Protein 1TEF (pdb70)

Nearest PDB structures (foldseek):
  1tef-assembly2_B  TM=1.003E+00  e=2.542E-20  Spinacia oleracea
  1teg-assembly2_B  TM=1.002E+00  e=1.050E-19  Spinacia oleracea
  4dp9-assembly1_X  TM=9.882E-01  e=1.593E-18  Populus nigra
  1byp-assembly1_A  TM=1.002E+00  e=6.580E-18  Silene latifolia subsp. alba
  1byo-assembly2_B  TM=9.998E-01  e=8.335E-18  Silene latifolia subsp. alba

Secondary structure (DSSP, 8-state):
-EEEES-TTS---EESSEEEE-TT-EEEEEE-SS--B--EE-TTSS-TT--HHHHSPPTT--B-STT-EEEEE--S-EEEEEE-TTTGGGT-EEEEEE-/-EEEES-TT----EESSEEEE-TT-EEEEEE-SS--B--EE-TTSS-TT--HHHHSPPTT--B-STT-EEEEE--S-EEEEEE-GGGGGGT-EEEEEE-

Foldseek 3Di:
DEWEQADPVGQRETVVFEEEDAAFDKYKYAYDDDDFWFKFWDPVFDDPPDDRVVFGDDLPDTPHDRGDIDMGGHHDFAKIKIATNVCVVVPHIGMYGHD/DEWEQADPVRDREIVVQEEEEEQFDKYKYWYDDPDFWFKFWDPVADDPPDDRVVFGDDLVDTPHDHGDIDMGGHHDFAKIKIATNVCVVVPHIHMYGYD

B-factor: mean 16.7, std 6.63, range [6.66, 47.67]

CATH classification: 2.60.40.420

Structure (mmCIF, N/CA/C/O backbone):
data_1TEF
#
_entry.id   1TEF
#
_cell.length_a   52.320
_cell.length_b   52.320
_cell.length_c   127.360
_cell.angle_alpha   90.00
_cell.angle_beta   90.00
_cell.angle_gamma   120.00
#
_symmetry.space_group_name_H-M   'P 32 2 1'
#
loop_
_entity.id
_entity.type
_entity.pdbx_description
1 polymer 'Plastocyanin, chloroplast'
2 non-polymer 'COPPER (II) ION'
3 non-polymer 'CHLORIDE ION'
4 water water
#
loop_
_atom_site.group_PDB
_atom_site.id
_atom_site.type_symbol
_atom_site.label_atom_id
_atom_site.label_alt_id
_atom_site.label_comp_id
_atom_site.label_asym_id
_atom_site.label_entity_id
_atom_site.label_seq_id
_atom_site.pdbx_PDB_ins_code
_atom_site.Cartn_x
_atom_site.Cartn_y
_atom_site.Cartn_z
_atom_site.occupancy
_atom_site.B_iso_or_equiv
_atom_site.auth_seq_id
_atom_site.auth_comp_id
_atom_site.auth_asym_id
_atom_site.auth_atom_id
_atom_site.pdbx_PDB_model_num
ATOM 1 N N . VAL A 1 1 ? 0.531 4.600 17.929 1.00 14.93 1 VAL A N 1
ATOM 2 C CA . VAL A 1 1 ? 1.928 4.559 17.397 1.00 16.58 1 VAL A CA 1
ATOM 3 C C . VAL A 1 1 ? 2.520 5.940 17.504 1.00 15.24 1 VAL A C 1
ATOM 4 O O . VAL A 1 1 ? 1.798 6.936 17.453 1.00 15.76 1 VAL A O 1
ATOM 8 N N . GLU A 1 2 ? 3.824 6.007 17.668 1.00 14.08 2 GLU A N 1
ATOM 9 C CA . GLU A 1 2 ? 4.526 7.280 17.744 1.00 13.79 2 GLU A CA 1
ATOM 10 C C . GLU A 1 2 ? 5.403 7.520 16.512 1.00 13.35 2 GLU A C 1
ATOM 11 O O . GLU A 1 2 ? 6.091 6.628 16.006 1.00 13.78 2 GLU A O 1
ATOM 17 N N . VAL A 1 3 ? 5.363 8.765 16.073 1.00 12.67 3 VAL A N 1
ATOM 18 C CA . VAL A 1 3 ? 6.062 9.273 14.906 1.00 11.89 3 VAL A CA 1
ATOM 19 C C . VAL A 1 3 ? 6.920 10.439 15.417 1.00 11.07 3 VAL A C 1
ATOM 20 O O . VAL A 1 3 ? 6.419 11.299 16.110 1.00 12.04 3 VAL A O 1
ATOM 24 N N . LEU A 1 4 ? 8.203 10.441 15.103 1.00 11.26 4 LEU A N 1
ATOM 25 C CA . LEU A 1 4 ? 9.086 11.533 15.532 1.00 11.88 4 LEU A CA 1
ATOM 26 C C . LEU A 1 4 ? 9.116 12.620 14.451 1.00 11.51 4 LEU A C 1
ATOM 27 O O . LEU A 1 4 ? 9.053 12.341 13.243 1.00 11.27 4 LEU A O 1
ATOM 32 N N . LEU A 1 5 ? 9.183 13.868 14.918 1.00 11.77 5 LEU A N 1
ATOM 33 C CA . LEU A 1 5 ? 9.222 15.018 14.038 1.00 10.93 5 LEU A CA 1
ATOM 34 C C . LEU A 1 5 ? 10.673 15.551 14.021 1.00 11.11 5 LEU A C 1
ATOM 35 O O . LEU A 1 5 ? 11.192 16.084 15.014 1.00 9.38 5 LEU A O 1
ATOM 40 N N . GLY A 1 6 ? 11.325 15.368 12.874 1.00 11.62 6 GLY A N 1
ATOM 41 C CA . GLY A 1 6 ? 12.678 15.852 12.638 1.00 12.08 6 GLY A CA 1
ATOM 42 C C . GLY A 1 6 ? 13.731 14.862 13.084 1.00 13.19 6 GLY A C 1
ATOM 43 O O . GLY A 1 6 ? 13.631 14.283 14.161 1.00 14.57 6 GLY A O 1
ATOM 44 N N . GLY A 1 7 ? 14.733 14.642 12.242 1.00 12.71 7 GLY A N 1
ATOM 45 C CA . GLY A 1 7 ? 15.807 13.728 12.562 1.00 12.96 7 GLY A CA 1
ATOM 46 C C . GLY A 1 7 ? 16.949 14.419 13.252 1.00 13.53 7 GLY A C 1
ATOM 47 O O . GLY A 1 7 ? 17.195 15.622 13.046 1.00 11.99 7 GLY A O 1
ATOM 48 N N . ASP A 1 8 ? 17.679 13.642 14.070 1.00 14.03 8 ASP A N 1
ATOM 49 C CA . ASP A 1 8 ? 18.890 14.143 14.724 1.00 15.80 8 ASP A CA 1
ATOM 50 C C . ASP A 1 8 ? 19.967 14.553 13.751 1.00 14.71 8 ASP A C 1
ATOM 5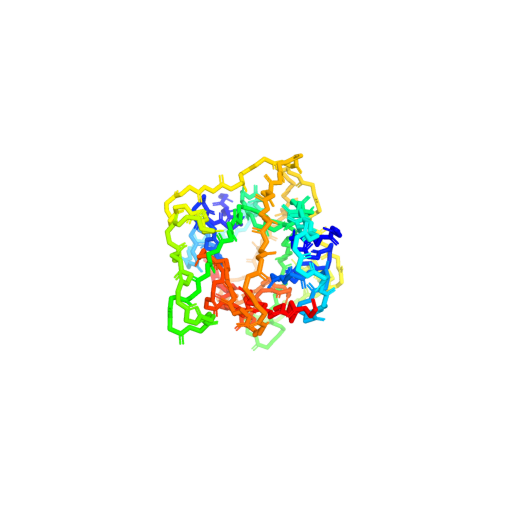1 O O . ASP A 1 8 ? 20.871 15.295 14.098 1.00 14.86 8 ASP A O 1
ATOM 56 N N . ASP A 1 9 ? 19.874 14.048 12.534 1.00 14.42 9 ASP A N 1
ATOM 57 C CA . ASP A 1 9 ? 20.797 14.426 11.469 1.00 15.31 9 ASP A CA 1
ATOM 58 C C . ASP A 1 9 ? 20.403 15.728 10.746 1.00 14.60 9 ASP A C 1
ATOM 59 O O . ASP A 1 9 ? 21.068 16.154 9.778 1.00 15.01 9 ASP A O 1
ATOM 64 N N . GLY A 1 10 ? 19.323 16.360 11.191 1.00 13.67 10 GLY A N 1
ATOM 65 C CA . GLY A 1 10 ? 18.788 17.556 10.563 1.00 13.20 10 GLY A CA 1
ATOM 66 C C . GLY A 1 10 ? 17.734 17.388 9.497 1.00 12.60 10 GLY A C 1
ATOM 67 O O . GLY A 1 10 ? 17.297 18.368 8.907 1.00 12.23 10 GLY A O 1
ATOM 68 N N . SER A 1 11 ? 17.304 16.154 9.217 1.00 12.72 11 SER A N 1
ATOM 69 C CA . SER A 1 11 ? 16.253 15.969 8.222 1.00 12.86 11 SER A CA 1
ATOM 70 C C . SER A 1 11 ? 14.940 16.573 8.714 1.00 12.66 11 SER A C 1
ATOM 71 O O . SER A 1 11 ? 14.570 16.451 9.892 1.00 13.22 11 SER A O 1
ATOM 74 N N . LEU A 1 12 ? 14.234 17.243 7.822 1.00 12.14 12 LEU A N 1
ATOM 75 C CA . LEU A 1 12 ? 12.915 17.744 8.119 1.00 12.83 12 LEU A CA 1
ATOM 76 C C . LEU A 1 12 ? 11.957 16.661 7.686 1.00 12.54 12 LEU A C 1
ATOM 77 O O . LEU A 1 12 ? 11.390 16.671 6.586 1.00 11.32 12 LEU A O 1
ATOM 82 N N . ALA A 1 13 ? 11.788 15.679 8.560 1.00 11.12 13 ALA A N 1
ATOM 83 C CA . ALA A 1 13 ? 11.101 14.468 8.155 1.00 12.26 13 ALA A CA 1
ATOM 84 C C . ALA A 1 13 ? 10.229 13.936 9.260 1.00 12.03 13 ALA A C 1
ATOM 85 O O . ALA A 1 13 ? 10.554 14.087 10.438 1.00 12.07 13 ALA A O 1
ATOM 87 N N . PHE A 1 14 ? 9.139 13.305 8.870 1.00 12.15 14 PHE A N 1
ATOM 88 C CA . PHE A 1 14 ? 8.377 12.467 9.784 1.00 12.11 14 PHE A CA 1
ATOM 89 C C . PHE A 1 14 ? 9.013 11.068 9.810 1.00 12.80 14 PHE A C 1
ATOM 90 O O . PHE A 1 14 ? 9.275 10.474 8.757 1.00 13.14 14 PHE A O 1
ATOM 98 N N . LEU A 1 15 ? 9.228 10.527 10.995 1.00 12.63 15 LEU A N 1
ATOM 99 C CA . LEU A 1 15 ? 9.964 9.274 11.169 1.00 13.43 15 LEU A CA 1
ATOM 100 C C . LEU A 1 15 ? 9.133 8.322 12.018 1.00 13.58 15 LEU A C 1
ATOM 101 O O . LEU A 1 15 ? 9.065 8.494 13.237 1.00 13.34 15 LEU A O 1
ATOM 106 N N . PRO A 1 16 ? 8.453 7.339 11.402 1.00 14.54 16 PRO A N 1
ATOM 107 C CA . PRO A 1 16 ? 8.441 7.073 9.960 1.00 14.38 16 PRO A CA 1
ATOM 108 C C . PRO A 1 16 ? 7.535 8.008 9.144 1.00 14.77 16 PRO A C 1
ATOM 109 O O . PRO A 1 16 ? 6.646 8.647 9.707 1.00 12.68 16 PRO A O 1
ATOM 113 N N . GLY A 1 17 ? 7.778 8.077 7.824 1.00 15.00 17 GLY A N 1
ATOM 114 C CA . GLY A 1 17 ? 7.056 8.963 6.915 1.00 15.15 17 GLY A CA 1
ATOM 115 C C . GLY A 1 17 ? 5.895 8.282 6.184 1.00 15.66 17 GLY A C 1
ATOM 116 O O . GLY A 1 17 ? 4.968 8.929 5.718 1.00 15.16 17 GLY A O 1
ATOM 117 N N . ASP A 1 18 ? 5.955 6.958 6.083 1.00 16.38 18 ASP A N 1
ATOM 118 C CA . ASP A 1 18 ? 4.905 6.178 5.421 1.00 17.42 18 ASP A CA 1
ATOM 119 C C . ASP A 1 18 ? 4.688 4.961 6.319 1.00 17.25 18 ASP A C 1
ATOM 120 O O . ASP A 1 18 ? 5.596 4.148 6.507 1.00 16.85 18 ASP A O 1
ATOM 125 N N . PHE A 1 19 ? 3.510 4.849 6.885 1.00 15.83 19 PHE A N 1
ATOM 126 C CA . PHE A 1 19 ? 3.232 3.785 7.856 1.00 15.40 19 PHE A CA 1
ATOM 127 C C . PHE A 1 19 ? 1.739 3.502 7.869 1.00 15.31 19 PHE A C 1
ATOM 128 O O . PHE A 1 19 ? 0.957 4.197 7.201 1.00 14.08 19 PHE A O 1
ATOM 136 N N . SER A 1 20 ? 1.353 2.502 8.667 1.00 15.53 20 SER A N 1
ATOM 137 C CA . SER A 1 20 ? -0.009 2.040 8.800 1.00 15.47 20 SER A CA 1
ATOM 138 C C . SER A 1 20 ? -0.460 1.956 10.253 1.00 15.91 20 SER A C 1
ATOM 139 O O . SER A 1 20 ? 0.326 1.665 11.139 1.00 16.31 20 SER A O 1
ATOM 142 N N . VAL A 1 21 ? -1.737 2.225 10.477 1.00 16.56 21 VAL A N 1
ATOM 143 C CA . VAL A 1 21 ? -2.394 2.018 11.760 1.00 16.84 21 VAL A CA 1
ATOM 144 C C . VAL A 1 21 ? -3.770 1.433 11.522 1.00 17.16 21 VAL A C 1
ATOM 145 O O . VAL A 1 21 ? -4.333 1.539 10.421 1.00 16.67 21 VAL A O 1
ATOM 149 N N . ALA A 1 22 ? -4.331 0.812 12.547 1.00 16.74 22 ALA A N 1
ATOM 150 C CA . ALA A 1 22 ? -5.709 0.347 12.438 1.00 17.39 22 ALA A CA 1
ATOM 151 C C . ALA A 1 22 ? -6.654 1.501 12.703 1.00 17.21 22 ALA A C 1
ATOM 152 O O . ALA A 1 22 ? -6.351 2.390 13.490 1.00 17.65 22 ALA A O 1
ATOM 154 N N . SER A 1 23 ? -7.814 1.486 12.053 1.00 17.15 23 SER A N 1
ATOM 155 C CA . SER A 1 23 ? -8.921 2.369 12.384 1.00 16.70 23 SER A CA 1
ATOM 156 C C . SER A 1 23 ? -9.062 2.440 13.914 1.00 17.50 23 SER A C 1
ATOM 157 O O . SER A 1 23 ? -9.155 1.391 14.588 1.00 15.91 23 SER A O 1
ATOM 160 N N . GLY A 1 24 ? -9.079 3.669 14.448 1.00 16.83 24 GLY A N 1
ATOM 161 C CA . GLY A 1 24 ? -9.183 3.919 15.872 1.00 17.29 24 GLY A CA 1
ATOM 162 C C . GLY A 1 24 ? -7.869 3.879 16.652 1.00 17.40 24 GLY A C 1
ATOM 163 O O . GLY A 1 24 ? -7.867 4.129 17.838 1.00 18.16 24 GLY A O 1
ATOM 164 N N . GLU A 1 25 ? -6.757 3.566 16.018 1.00 17.25 25 GLU A N 1
ATOM 165 C CA . GLU A 1 25 ? -5.478 3.479 16.715 1.00 18.30 25 GLU A CA 1
ATOM 166 C C . GLU A 1 25 ? -4.860 4.890 16.637 1.00 17.72 25 GLU A C 1
ATOM 167 O O . GLU A 1 25 ? -4.764 5.479 15.546 1.00 17.30 25 GLU A O 1
ATOM 173 N N . GLU A 1 26 ? -4.469 5.437 17.779 1.00 16.30 26 GLU A N 1
ATOM 174 C CA . GLU A 1 26 ? -3.893 6.791 17.820 1.00 15.19 26 GLU A CA 1
ATOM 175 C C . GLU A 1 26 ? -2.572 6.899 17.071 1.00 14.18 26 GLU A C 1
ATOM 176 O O . GLU A 1 26 ? -1.818 5.941 16.958 1.00 13.60 26 GLU A O 1
ATOM 182 N N . ILE A 1 27 ? -2.281 8.113 16.599 1.00 12.90 27 ILE A N 1
ATOM 183 C CA . ILE A 1 27 ? -0.945 8.469 16.136 1.00 12.26 27 ILE A CA 1
ATOM 184 C C . ILE A 1 27 ? -0.516 9.633 16.992 1.00 11.55 27 ILE A C 1
ATOM 185 O O . ILE A 1 27 ? -1.256 10.585 17.121 1.00 11.79 27 ILE A O 1
ATOM 190 N N . VAL A 1 28 ? 0.671 9.553 17.560 1.00 11.37 28 VAL A N 1
ATOM 191 C CA . VAL A 1 28 ? 1.217 10.638 18.384 1.00 11.68 28 VAL A CA 1
ATOM 192 C C . VAL A 1 28 ? 2.502 11.128 17.750 1.00 10.42 28 VAL A C 1
ATOM 193 O O . VAL A 1 28 ? 3.471 10.385 17.695 1.00 11.43 28 VAL A O 1
ATOM 197 N N . PHE A 1 29 ? 2.478 12.374 17.238 1.00 9.71 29 PHE A N 1
ATOM 198 C CA . PHE A 1 29 ? 3.586 12.996 16.531 1.00 8.99 29 PHE A CA 1
ATOM 199 C C . PHE A 1 29 ? 4.354 13.842 17.511 1.00 7.94 29 PHE A C 1
ATOM 200 O O . PHE A 1 29 ? 3.845 14.861 17.969 1.00 8.65 29 PHE A O 1
ATOM 208 N N . CYS A 1 30 ? 5.546 13.411 17.893 1.00 8.83 30 CYS A N 1
ATOM 209 C CA . CYS A 1 30 ? 6.328 14.104 18.925 1.00 8.51 30 CYS A CA 1
ATOM 210 C C . CYS A 1 30 ? 7.581 14.789 18.382 1.00 8.92 30 CYS A C 1
ATOM 211 O O . CYS A 1 30 ? 8.347 14.200 17.621 1.00 9.27 30 CYS A O 1
ATOM 214 N N . ASN A 1 31 ? 7.809 16.021 18.826 1.00 9.87 31 ASN A N 1
ATOM 215 C CA . ASN A 1 31 ? 9.013 16.764 18.481 1.00 9.96 31 ASN A CA 1
ATOM 216 C C . ASN A 1 31 ? 10.275 16.001 18.855 1.00 10.95 31 ASN A C 1
ATOM 217 O O . ASN A 1 31 ? 10.379 15.458 19.986 1.00 10.20 31 ASN A O 1
ATOM 222 N N . ASN A 1 32 ? 11.218 15.919 17.902 1.00 11.31 32 ASN A N 1
ATOM 223 C CA . ASN A 1 32 ? 12.514 15.318 18.166 1.00 12.63 32 ASN A CA 1
ATOM 224 C C . ASN A 1 32 ? 13.607 16.332 17.857 1.00 12.58 32 ASN A C 1
ATOM 225 O O . ASN A 1 32 ? 14.485 16.580 18.681 1.00 13.17 32 ASN A O 1
ATOM 230 N N . ALA A 1 33 ? 13.548 16.949 16.683 1.00 11.99 33 ALA A N 1
ATOM 231 C CA . ALA A 1 33 ? 14.543 17.941 16.278 1.00 11.73 33 ALA A CA 1
ATOM 232 C C . ALA A 1 33 ? 13.951 18.808 15.178 1.00 12.07 33 ALA A C 1
ATOM 233 O O . ALA A 1 33 ? 12.952 18.447 14.571 1.00 11.10 33 ALA A O 1
ATOM 235 N N . GLY A 1 34 ? 14.561 19.961 14.916 1.00 11.68 34 GLY A N 1
ATOM 236 C CA . GLY A 1 34 ? 14.160 20.776 13.779 1.00 12.12 34 GLY A CA 1
ATOM 237 C C . GLY A 1 34 ? 12.872 21.576 13.952 1.00 12.24 34 GLY A C 1
ATOM 238 O O . GLY A 1 34 ? 12.353 22.182 13.020 1.00 11.97 34 GLY A O 1
ATOM 239 N N . PHE A 1 35 ? 12.344 21.596 15.161 1.00 12.93 35 PHE A N 1
ATOM 240 C CA . PHE A 1 35 ? 11.058 22.220 15.405 1.00 13.63 35 PHE A CA 1
ATOM 241 C C . PHE A 1 35 ? 11.321 23.713 15.368 1.00 14.33 35 PHE A C 1
ATOM 242 O O . PHE A 1 35 ? 12.472 24.108 15.425 1.00 15.55 35 PHE A O 1
ATOM 250 N N . PRO A 1 36 ? 10.309 24.569 15.251 1.00 14.30 36 PRO A N 1
ATOM 251 C CA . PRO A 1 36 ? 8.883 24.217 15.248 1.00 13.64 36 PRO A CA 1
ATOM 252 C C . PRO A 1 36 ? 8.347 23.349 14.109 1.00 12.39 36 PRO A C 1
ATOM 253 O O . PRO A 1 36 ? 8.820 23.439 12.966 1.00 12.02 36 PRO A O 1
ATOM 257 N N . HIS A 1 37 ? 7.340 22.536 14.450 1.00 10.29 37 HIS A N 1
ATOM 258 C CA . HIS A 1 37 ? 6.649 21.720 13.475 1.00 10.53 37 HIS A CA 1
ATOM 259 C C . HIS A 1 37 ? 5.172 21.770 13.773 1.00 10.25 37 HIS A C 1
ATOM 260 O O . HIS A 1 37 ? 4.751 22.089 14.910 1.00 12.21 37 HIS A O 1
ATOM 267 N N . ASN A 1 38 ? 4.375 21.444 12.775 1.00 10.12 38 ASN A N 1
ATOM 268 C CA . ASN A 1 38 ? 2.992 21.043 13.033 1.00 9.66 38 ASN A CA 1
ATOM 269 C C . ASN A 1 38 ? 2.586 19.881 12.126 1.00 9.86 38 ASN A C 1
ATOM 270 O O . ASN A 1 38 ? 3.432 19.319 11.394 1.00 9.20 38 ASN A O 1
ATOM 275 N N . VAL A 1 39 ? 1.312 19.510 12.190 1.00 8.79 39 VAL A N 1
ATOM 276 C CA . VAL A 1 39 ? 0.781 18.367 11.451 1.00 9.75 39 VAL A CA 1
ATOM 277 C C . VAL A 1 39 ? -0.561 18.808 10.879 1.00 9.74 39 VAL A C 1
ATOM 278 O O . VAL A 1 39 ? -1.531 19.098 11.603 1.00 10.18 39 VAL A O 1
ATOM 282 N N . VAL A 1 40 ? -0.578 18.888 9.566 1.00 10.85 40 VAL A N 1
ATOM 283 C CA . VAL A 1 40 ? -1.714 19.308 8.811 1.00 10.50 40 VAL A CA 1
ATOM 284 C C . VAL A 1 40 ? -2.047 18.251 7.739 1.00 10.57 40 VAL A C 1
ATOM 285 O O . VAL A 1 40 ? -1.195 17.805 7.003 1.00 10.60 40 VAL A O 1
ATOM 289 N N . PHE A 1 41 ? -3.302 17.848 7.699 1.00 10.46 41 PHE A N 1
ATOM 290 C CA . PHE A 1 41 ? -3.780 16.935 6.660 1.00 12.02 41 PHE A CA 1
ATOM 291 C C . PHE A 1 41 ? -4.295 17.704 5.485 1.00 12.71 41 PHE A C 1
ATOM 292 O O . PHE A 1 41 ? -5.029 18.665 5.622 1.00 13.76 41 PHE A O 1
ATOM 300 N N . ASP A 1 42 ? -3.883 17.254 4.318 1.00 14.66 42 ASP A N 1
ATOM 301 C CA . ASP A 1 42 ? -4.234 17.851 3.068 1.00 15.69 42 ASP A CA 1
ATOM 302 C C . ASP A 1 42 ? -5.660 17.411 2.751 1.00 16.53 42 ASP A C 1
ATOM 303 O O . ASP A 1 42 ? -5.902 16.232 2.522 1.00 15.06 42 ASP A O 1
ATOM 308 N N . GLU A 1 43 ? -6.593 18.359 2.744 1.00 18.01 43 GLU A N 1
ATOM 309 C CA . GLU A 1 43 ? -8.025 18.053 2.585 1.00 19.53 43 GLU A CA 1
ATOM 310 C C . GLU A 1 43 ? -8.424 17.360 1.273 1.00 19.40 43 GLU A C 1
ATOM 311 O O . GLU A 1 43 ? -9.492 16.714 1.196 1.00 18.72 43 GLU A O 1
ATOM 317 N N . ASP A 1 44 ? -7.572 17.489 0.273 1.00 20.07 44 ASP A N 1
ATOM 318 C CA . ASP A 1 44 ? -7.727 16.806 -1.019 1.00 20.79 44 ASP A CA 1
ATOM 319 C C . ASP A 1 44 ? -7.147 15.388 -1.052 1.00 19.34 44 ASP A C 1
ATOM 320 O O . ASP A 1 44 ? -7.229 14.720 -2.103 1.00 19.20 44 ASP A O 1
ATOM 325 N N . GLU A 1 45 ? -6.565 14.930 0.071 1.00 16.01 45 GLU A N 1
ATOM 326 C CA . GLU A 1 45 ? -5.831 13.679 0.120 1.00 15.54 45 GLU A CA 1
ATOM 327 C C . GLU A 1 45 ? -6.188 12.872 1.368 1.00 14.13 45 GLU A C 1
ATOM 328 O O . GLU A 1 45 ? -5.337 12.200 1.923 1.00 14.25 45 GLU A O 1
ATOM 334 N N . ILE A 1 46 ? -7.443 12.943 1.779 1.00 12.62 46 ILE A N 1
ATOM 335 C CA . ILE A 1 46 ? -7.958 12.109 2.868 1.00 12.44 46 ILE A CA 1
ATOM 336 C C . ILE A 1 46 ? -9.301 11.487 2.450 1.00 12.19 46 ILE A C 1
ATOM 337 O O . ILE A 1 46 ? -9.974 11.999 1.539 1.00 11.19 46 ILE A O 1
ATOM 342 N N . PRO A 1 47 ? -9.699 10.402 3.104 1.00 12.77 47 PRO A N 1
ATOM 343 C CA . PRO A 1 47 ? -10.953 9.718 2.747 1.00 14.01 47 PRO A CA 1
ATOM 344 C C . PRO A 1 47 ? -12.194 10.558 2.840 1.00 14.75 47 PRO A C 1
ATOM 345 O O . PRO A 1 47 ? -12.278 11.513 3.628 1.00 14.64 47 PRO A O 1
ATOM 349 N N . SER A 1 48 ? -13.178 10.172 2.032 1.00 15.20 48 SER A N 1
ATOM 350 C CA . SER A 1 48 ? -14.478 10.783 2.037 1.00 16.28 48 SER A CA 1
ATOM 351 C C . SER A 1 48 ? -15.051 10.847 3.445 1.00 15.87 48 SER A C 1
ATOM 352 O O . SER A 1 48 ? -14.885 9.939 4.235 1.00 15.31 48 SER A O 1
ATOM 355 N N . GLY A 1 49 ? -15.727 11.941 3.743 1.00 16.44 49 GLY A N 1
ATOM 356 C CA . GLY A 1 49 ? -16.381 12.083 5.023 1.00 17.00 49 GLY A CA 1
ATOM 357 C C . GLY A 1 49 ? -15.533 12.667 6.136 1.00 17.20 49 GLY A C 1
ATOM 358 O O . GLY A 1 49 ? -16.072 13.088 7.171 1.00 17.98 49 GLY A O 1
ATOM 359 N N . VAL A 1 50 ? -14.224 12.684 5.952 1.00 15.64 50 VAL A N 1
ATOM 360 C CA . VAL A 1 50 ? -13.332 13.167 7.000 1.00 15.17 50 VAL A CA 1
ATOM 361 C C . VAL A 1 50 ? -13.254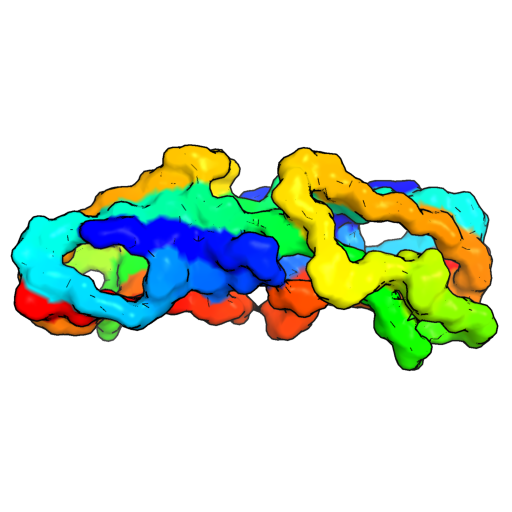 14.661 6.903 1.00 14.38 50 VAL A C 1
ATOM 362 O O . VAL A 1 50 ? -13.088 15.224 5.804 1.00 15.33 50 VAL A O 1
ATOM 366 N N . ASP A 1 51 ? -13.400 15.307 8.042 1.00 14.10 51 ASP A N 1
ATOM 367 C CA . ASP A 1 51 ? -13.236 16.770 8.142 1.00 13.36 51 ASP A CA 1
ATOM 368 C C . ASP A 1 51 ? -11.768 17.138 8.444 1.00 11.92 51 ASP A C 1
ATOM 369 O O . ASP A 1 51 ? -11.280 16.966 9.548 1.00 11.30 51 ASP A O 1
ATOM 374 N N . ALA A 1 52 ? -11.046 17.648 7.448 1.00 13.13 52 ALA A N 1
ATOM 375 C CA . ALA A 1 52 ? -9.620 17.944 7.619 1.00 12.50 52 ALA A CA 1
ATOM 376 C C . ALA A 1 52 ? -9.361 18.876 8.798 1.00 13.10 52 ALA A C 1
ATOM 377 O O . ALA A 1 52 ? -8.326 18.767 9.467 1.00 13.21 52 ALA A O 1
ATOM 379 N N . ALA A 1 53 ? -10.298 19.772 9.071 1.00 12.90 53 ALA A N 1
ATOM 380 C CA . ALA A 1 53 ? -10.143 20.751 10.156 1.00 13.14 53 ALA A CA 1
ATOM 381 C C . ALA A 1 53 ? -10.252 20.128 11.552 1.00 14.15 53 ALA A C 1
ATOM 382 O O . ALA A 1 53 ? -9.714 20.668 12.537 1.00 14.39 53 ALA A O 1
ATOM 384 N N . LYS A 1 54 ? -10.921 18.992 11.656 1.00 13.55 54 LYS A N 1
ATOM 385 C CA . LYS A 1 54 ? -10.976 18.272 12.918 1.00 13.17 54 LYS A CA 1
ATOM 386 C C . LYS A 1 54 ? -9.701 17.463 13.197 1.00 13.47 54 LYS A C 1
ATOM 387 O O . LYS A 1 54 ? -9.334 17.285 14.372 1.00 13.70 54 LYS A O 1
ATOM 393 N N . ILE A 1 55 ? -9.045 16.948 12.152 1.00 10.78 55 ILE A N 1
ATOM 394 C CA . ILE A 1 55 ? -7.888 16.069 12.373 1.00 11.93 55 ILE A CA 1
ATOM 395 C C . ILE A 1 55 ? -6.531 16.799 12.238 1.00 11.47 55 ILE A C 1
ATOM 396 O O . ILE A 1 55 ? -5.491 16.246 12.627 1.00 11.84 55 ILE A O 1
ATOM 401 N N . SER A 1 56 ? -6.559 18.022 11.729 1.00 11.68 56 SER A N 1
ATOM 402 C CA . SER A 1 56 ? -5.338 18.798 11.512 1.00 11.66 56 SER A CA 1
ATOM 403 C C . SER A 1 56 ? -5.087 19.761 12.675 1.00 12.21 56 SER A C 1
ATOM 404 O O . SER A 1 56 ? -6.031 20.241 13.314 1.00 12.33 56 SER A O 1
ATOM 407 N N . MET A 1 57 ? -3.826 20.066 12.961 1.00 12.19 57 MET A N 1
ATOM 408 C CA . MET A 1 57 ? -3.533 21.275 13.709 1.00 12.32 57 MET A CA 1
ATOM 409 C C . MET A 1 57 ? -3.919 22.488 12.856 1.00 13.52 57 MET A C 1
ATOM 410 O O . MET A 1 57 ? -3.901 22.446 11.634 1.00 11.55 57 MET A O 1
ATOM 415 N N . SER A 1 58 ? -4.275 23.577 13.500 1.00 16.70 58 SER A N 1
ATOM 416 C CA . SER A 1 58 ? -4.436 24.834 12.795 1.00 19.85 58 SER A CA 1
ATOM 417 C C . SER A 1 58 ? -3.112 25.239 12.110 1.00 21.42 58 SER A C 1
ATOM 418 O O . SER A 1 58 ? -2.022 25.111 12.696 1.00 20.02 58 SER A O 1
ATOM 421 N N . GLU A 1 59 ? -3.199 25.705 10.852 1.00 23.62 59 GLU A N 1
ATOM 422 C CA . GLU A 1 59 ? -1.998 26.010 10.085 1.00 26.29 59 GLU A CA 1
ATOM 423 C C . GLU A 1 59 ? -1.046 26.935 10.864 1.00 27.07 59 GLU A C 1
ATOM 424 O O . GLU A 1 59 ? 0.202 26.858 10.728 1.00 28.44 59 GLU A O 1
ATOM 430 N N . GLU A 1 60 ? -1.640 27.789 11.693 1.00 26.86 60 GLU A N 1
ATOM 431 C CA . GLU A 1 60 ? -0.910 28.769 12.488 1.00 27.87 60 GLU A CA 1
ATOM 432 C C . GLU A 1 60 ? -0.332 28.267 13.807 1.00 26.60 60 GLU A C 1
ATOM 433 O O . GLU A 1 60 ? 0.547 28.932 14.343 1.00 26.84 60 GLU A O 1
ATOM 439 N N . ASP A 1 61 ? -0.834 27.158 14.354 1.00 23.43 61 ASP A N 1
ATOM 440 C CA . ASP A 1 61 ? -0.341 26.649 15.637 1.00 22.70 61 ASP A CA 1
ATOM 441 C C . ASP A 1 61 ? 0.918 25.818 15.361 1.00 20.81 61 ASP A C 1
ATOM 442 O O . ASP A 1 61 ? 1.011 25.139 14.336 1.00 19.48 61 ASP A O 1
ATOM 447 N N . LEU A 1 62 ? 1.885 25.908 16.275 1.00 18.98 62 LEU A N 1
ATOM 448 C CA . LEU A 1 62 ? 3.168 25.234 16.117 1.00 18.21 62 LEU A CA 1
ATOM 449 C C . LEU A 1 62 ? 3.476 24.509 17.393 1.00 16.64 62 LEU A C 1
ATOM 450 O O . LEU A 1 62 ? 3.124 24.978 18.464 1.00 17.36 62 LEU A O 1
ATOM 455 N N . LEU A 1 63 ? 4.105 23.355 17.266 1.00 14.31 63 LEU A N 1
ATOM 456 C CA . LEU A 1 63 ? 4.762 22.673 18.381 1.00 13.59 63 LEU A CA 1
ATOM 457 C C . LEU A 1 63 ? 6.166 23.257 18.454 1.00 14.20 63 LEU A C 1
ATOM 458 O O . LEU A 1 63 ? 7.046 22.875 17.698 1.00 13.70 63 LEU A O 1
ATOM 463 N N . ASN A 1 64 ? 6.366 24.180 19.373 1.00 14.98 64 ASN A N 1
ATOM 464 C CA . ASN A 1 64 ? 7.610 24.949 19.419 1.00 16.48 64 ASN A CA 1
ATOM 465 C C . ASN A 1 64 ? 8.557 24.540 20.532 1.00 17.36 64 ASN A C 1
ATOM 466 O O . ASN A 1 64 ? 9.653 25.110 20.670 1.00 17.42 64 ASN A O 1
ATOM 471 N N . ALA A 1 65 ? 8.151 23.570 21.343 1.00 16.51 65 ALA A N 1
ATOM 472 C CA . ALA A 1 65 ? 8.937 23.198 22.512 1.00 17.17 65 ALA A CA 1
ATOM 473 C C . ALA A 1 65 ? 9.391 21.739 22.402 1.00 16.36 65 ALA A C 1
ATOM 474 O O . ALA A 1 65 ? 8.667 20.915 21.810 1.00 15.69 65 ALA A O 1
ATOM 476 N N . PRO A 1 66 ? 10.567 21.409 22.956 1.00 16.88 66 PRO A N 1
ATOM 477 C CA . PRO A 1 66 ? 11.111 20.047 22.888 1.00 18.27 66 PRO A CA 1
ATOM 478 C C . PRO A 1 66 ? 10.181 18.893 23.285 1.00 18.13 66 PRO A C 1
ATOM 479 O O . PRO A 1 66 ? 10.201 17.844 22.633 1.00 20.66 66 PRO A O 1
ATOM 483 N N . GLY A 1 67 ? 9.382 19.032 24.308 1.00 16.98 67 GLY A N 1
ATOM 484 C CA . GLY A 1 67 ? 8.580 17.859 24.726 1.00 15.51 67 GLY A CA 1
ATOM 485 C C . GLY A 1 67 ? 7.159 17.766 24.187 1.00 13.85 67 GLY A C 1
ATOM 486 O O . GLY A 1 67 ? 6.353 16.964 24.671 1.00 12.79 67 GLY A O 1
ATOM 487 N N . GLU A 1 68 ? 6.834 18.596 23.196 1.00 12.18 68 GLU A N 1
ATOM 488 C CA . GLU A 1 68 ? 5.463 18.690 22.717 1.00 11.54 68 GLU A CA 1
ATOM 489 C C . GLU A 1 68 ? 5.197 17.687 21.623 1.00 10.00 68 GLU A C 1
ATOM 490 O O . GLU A 1 68 ? 6.089 17.384 20.821 1.00 9.51 68 GLU A O 1
ATOM 496 N N . CYS A 1 69 ? 3.965 17.191 21.604 1.00 10.43 69 CYS A N 1
ATOM 497 C CA . CYS A 1 69 ? 3.479 16.263 20.587 1.00 9.08 69 CYS A CA 1
ATOM 498 C C . CYS A 1 69 ? 2.079 16.667 20.165 1.00 9.34 69 CYS A C 1
ATOM 499 O O . CYS A 1 69 ? 1.450 17.534 20.776 1.00 9.22 69 CYS A O 1
ATOM 502 N N . TYR A 1 70 ? 1.571 16.006 19.125 1.00 9.11 70 TYR A N 1
ATOM 503 C CA . TYR A 1 70 ? 0.222 16.202 18.665 1.00 9.21 70 TYR A CA 1
ATOM 504 C C . TYR A 1 70 ? -0.348 14.811 18.419 1.00 10.22 70 TYR A C 1
ATOM 505 O O . TYR A 1 70 ? 0.204 14.039 17.640 1.00 8.78 70 TYR A O 1
ATOM 514 N N . LYS A 1 71 ? -1.466 14.537 19.070 1.00 9.83 71 LYS A N 1
ATOM 515 C CA . LYS A 1 71 ? -2.151 13.247 18.947 1.00 10.92 71 LYS A CA 1
ATOM 516 C C . LYS A 1 71 ? -3.419 13.373 18.098 1.00 10.29 71 LYS A C 1
ATOM 517 O O . LYS A 1 71 ? -4.196 14.307 18.248 1.00 10.07 71 LYS A O 1
ATOM 523 N N . VAL A 1 72 ? -3.617 12.394 17.240 1.00 11.14 72 VAL A N 1
ATOM 524 C CA . VAL A 1 72 ? -4.807 12.330 16.375 1.00 12.24 72 VAL A CA 1
ATOM 525 C C . VAL A 1 72 ? -5.237 10.855 16.231 1.00 12.45 72 VAL A C 1
ATOM 526 O O . VAL A 1 72 ? -4.401 9.963 16.105 1.00 12.04 72 VAL A O 1
ATOM 530 N N . THR A 1 73 ? -6.547 10.644 16.260 1.00 13.20 73 THR A N 1
ATOM 531 C CA . THR A 1 73 ? -7.127 9.333 16.004 1.00 13.26 73 THR A CA 1
ATOM 532 C C . THR A 1 73 ? -7.947 9.355 14.724 1.00 13.06 73 THR A C 1
ATOM 533 O O . THR A 1 73 ? -8.886 10.122 14.587 1.00 13.25 73 THR A O 1
ATOM 537 N N . LEU A 1 74 ? -7.571 8.493 13.796 1.00 12.68 74 LEU A N 1
ATOM 538 C CA . LEU A 1 74 ? -8.229 8.406 12.518 1.00 12.91 74 LEU A CA 1
ATOM 539 C C . LEU A 1 74 ? -9.115 7.145 12.546 1.00 13.22 74 LEU A C 1
ATOM 540 O O . LEU A 1 74 ? -8.738 6.139 13.117 1.00 12.84 74 LEU A O 1
ATOM 545 N N . THR A 1 75 ? -10.263 7.220 11.913 1.00 14.42 75 THR A N 1
ATOM 546 C CA . THR A 1 75 ? -11.209 6.090 11.867 1.00 16.33 75 THR A CA 1
ATOM 547 C C . THR A 1 75 ? -11.517 5.624 10.434 1.00 16.08 75 THR A C 1
ATOM 548 O O . THR A 1 75 ? -11.383 4.440 10.140 1.00 17.49 75 THR A O 1
ATOM 552 N N . GLU A 1 76 ? -11.913 6.545 9.558 1.00 15.83 76 GLU A N 1
ATOM 553 C CA . GLU A 1 76 ? -12.206 6.210 8.147 1.00 16.37 76 GLU A CA 1
ATOM 554 C C . GLU A 1 76 ? -11.010 5.536 7.419 1.00 16.21 76 GLU A C 1
ATOM 555 O O . GLU A 1 76 ? -9.867 6.035 7.443 1.00 14.61 76 GLU A O 1
ATOM 561 N N . LYS A 1 77 ? -11.271 4.389 6.790 1.00 14.78 77 LYS A N 1
ATOM 562 C CA . LYS A 1 77 ? -10.196 3.595 6.199 1.00 15.36 77 LYS A CA 1
ATOM 563 C C . LYS A 1 77 ? -9.720 4.184 4.866 1.00 14.78 77 LYS A C 1
ATOM 564 O O . LYS A 1 77 ? -10.508 4.681 4.077 1.00 14.91 77 LYS A O 1
ATOM 570 N N . GLY A 1 78 ? -8.422 4.094 4.629 1.00 15.12 78 GLY A N 1
ATOM 571 C CA . GLY A 1 78 ? -7.826 4.621 3.410 1.00 14.36 78 GLY A CA 1
ATOM 572 C C . GLY A 1 78 ? -6.516 5.337 3.690 1.00 15.48 78 GLY A C 1
ATOM 573 O O . GLY A 1 78 ? -5.907 5.153 4.750 1.00 14.83 78 GLY A O 1
ATOM 574 N N . THR A 1 79 ? -6.059 6.150 2.738 1.00 15.43 79 THR A N 1
ATOM 575 C CA . THR A 1 79 ? -4.809 6.857 2.938 1.00 16.38 79 THR A CA 1
ATOM 576 C C . THR A 1 79 ? -5.067 8.317 3.294 1.00 14.82 79 THR A C 1
ATOM 577 O O . THR A 1 79 ? -6.045 8.927 2.865 1.00 13.34 79 THR A O 1
ATOM 581 N N . TYR A 1 80 ? -4.137 8.855 4.079 1.00 13.66 80 TYR A N 1
ATOM 582 C CA . TYR A 1 80 ? -4.168 10.241 4.495 1.00 11.96 80 TYR A CA 1
ATOM 583 C C . TYR A 1 80 ? -2.791 10.812 4.223 1.00 11.32 80 TYR A C 1
ATOM 584 O O . TYR A 1 80 ? -1.805 10.275 4.686 1.00 10.22 80 TYR A O 1
ATOM 593 N N . LYS A 1 81 ? -2.715 11.900 3.465 1.00 11.69 81 LYS A N 1
ATOM 594 C CA . LYS A 1 81 ? -1.450 12.609 3.270 1.00 12.36 81 LYS A CA 1
ATOM 595 C C . LYS A 1 81 ? -1.447 13.850 4.179 1.00 11.25 81 LYS A C 1
ATOM 596 O O . LYS A 1 81 ? -2.439 14.518 4.330 1.00 11.65 81 LYS A O 1
ATOM 602 N N . P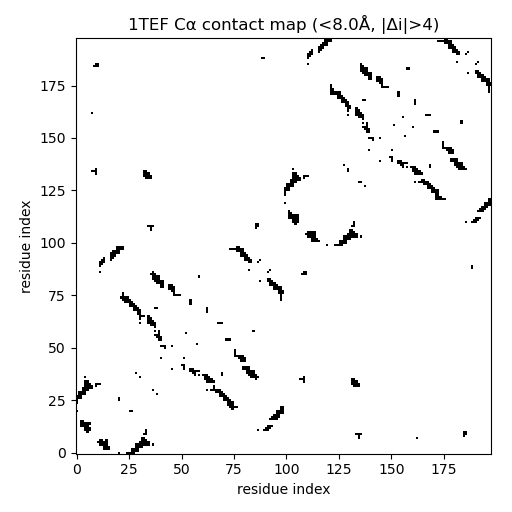HE A 1 82 ? -0.325 14.120 4.805 1.00 10.87 82 PHE A N 1
ATOM 603 C CA . PHE A 1 82 ? -0.232 15.226 5.753 1.00 10.32 82 PHE A CA 1
ATOM 604 C C . PHE A 1 82 ? 1.132 15.839 5.582 1.00 9.25 82 PHE A C 1
ATOM 605 O O . PHE A 1 82 ? 1.986 15.256 4.908 1.00 10.07 82 PHE A O 1
ATOM 613 N N . TYR A 1 83 ? 1.326 17.007 6.182 1.00 8.97 83 TYR A N 1
ATOM 614 C CA . TYR A 1 83 ? 2.585 17.739 6.081 1.00 9.46 83 TYR A CA 1
ATOM 615 C C . TYR A 1 83 ? 2.791 18.664 7.291 1.00 8.46 83 TYR A C 1
ATOM 616 O O . TYR A 1 83 ? 1.896 18.930 8.086 1.00 10.08 83 TYR A O 1
ATOM 625 N N . CYS A 1 84 ? 3.984 19.178 7.370 1.00 9.85 84 CYS A N 1
ATOM 626 C CA . CYS A 1 84 ? 4.349 20.192 8.344 1.00 10.64 84 CYS A CA 1
ATOM 627 C C . CYS A 1 84 ? 4.367 21.551 7.611 1.00 11.69 84 CYS A C 1
ATOM 628 O O . CYS A 1 84 ? 5.092 21.706 6.633 1.00 11.78 84 CYS A O 1
ATOM 631 N N . SER A 1 85 ? 3.564 22.499 8.089 1.00 12.16 85 SER A N 1
ATOM 632 C CA . SER A 1 85 ? 3.395 23.774 7.375 1.00 13.72 85 SER A CA 1
ATOM 633 C C . SER A 1 85 ? 4.723 24.495 7.111 1.00 13.33 85 SER A C 1
ATOM 634 O O . SER A 1 85 ? 5.017 24.797 5.956 1.00 15.05 85 SER A O 1
ATOM 637 N N . PRO A 1 86 ? 5.513 24.807 8.141 1.00 13.83 86 PRO A N 1
ATOM 638 C CA . PRO A 1 86 ? 6.792 25.505 7.893 1.00 14.35 86 PRO A CA 1
ATOM 639 C C . PRO A 1 86 ? 7.794 24.740 7.031 1.00 13.93 86 PRO A C 1
ATOM 640 O O . PRO A 1 86 ? 8.628 25.340 6.356 1.00 14.83 86 PRO A O 1
ATOM 644 N N . HIS A 1 87 ? 7.707 23.416 7.005 1.00 12.36 87 HIS A N 1
ATOM 645 C CA . HIS A 1 87 ? 8.691 22.625 6.280 1.00 11.09 87 HIS A CA 1
ATOM 646 C C . HIS A 1 87 ? 8.151 21.887 5.084 1.00 11.22 87 HIS A C 1
ATOM 647 O O . HIS A 1 87 ? 8.827 21.006 4.555 1.00 11.47 87 HIS A O 1
ATOM 654 N N . GLN A 1 88 ? 6.933 22.234 4.649 1.00 12.56 88 GLN A N 1
ATOM 655 C CA . GLN A 1 88 ? 6.309 21.524 3.552 1.00 13.05 88 GLN A CA 1
ATOM 656 C C . GLN A 1 88 ? 7.189 21.657 2.319 1.00 12.96 88 GLN A C 1
ATOM 657 O O . GLN A 1 88 ? 7.413 20.696 1.625 1.00 13.45 88 GLN A O 1
ATOM 663 N N . GLY A 1 89 ? 7.703 22.851 2.062 1.00 13.29 89 GLY A N 1
ATOM 664 C CA . GLY A 1 89 ? 8.521 23.043 0.876 1.00 14.23 89 GLY A CA 1
ATOM 665 C C . GLY A 1 89 ? 9.895 22.411 0.978 1.00 14.36 89 GLY A C 1
ATOM 666 O O . GLY A 1 89 ? 10.620 22.350 -0.021 1.00 15.62 89 GLY A O 1
ATOM 667 N N . ALA A 1 90 ? 10.292 21.968 2.180 1.00 13.99 90 ALA A N 1
ATOM 668 C CA . ALA A 1 90 ? 11.512 21.185 2.349 1.00 13.98 90 ALA A CA 1
ATOM 669 C C . ALA A 1 90 ? 11.284 19.655 2.302 1.00 13.34 90 ALA A C 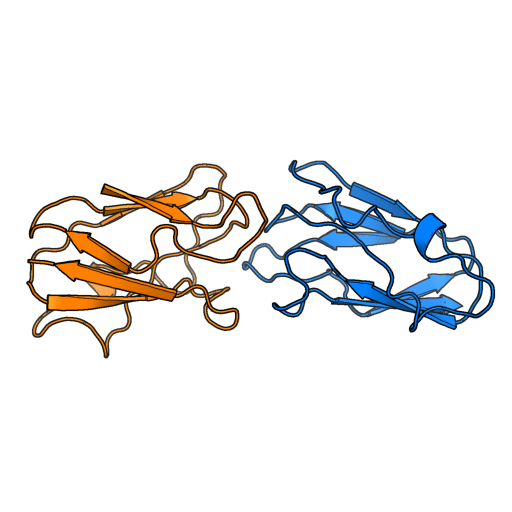1
ATOM 670 O O . ALA A 1 90 ? 12.199 18.873 2.566 1.00 15.52 90 ALA A O 1
ATOM 672 N N . GLY A 1 91 ? 10.086 19.237 1.950 1.00 12.39 91 GLY A N 1
ATOM 673 C CA . GLY A 1 91 ? 9.737 17.833 1.856 1.00 11.47 91 GLY A CA 1
ATOM 674 C C . GLY A 1 91 ? 9.254 17.178 3.142 1.00 11.25 91 GLY A C 1
ATOM 675 O O . GLY A 1 91 ? 9.181 15.946 3.186 1.00 10.06 91 GLY A O 1
ATOM 676 N N . MET A 1 92 ? 8.901 17.955 4.171 1.00 9.59 92 MET A N 1
ATOM 677 C CA . MET A 1 92 ? 8.374 17.329 5.401 1.00 10.41 92 MET A CA 1
ATOM 678 C C . MET A 1 92 ? 6.890 16.983 5.223 1.00 9.90 92 MET A C 1
ATOM 679 O O . MET A 1 92 ? 5.986 17.754 5.579 1.00 9.23 92 MET A O 1
ATOM 684 N N . VAL A 1 93 ? 6.678 15.806 4.657 1.00 11.04 93 VAL A N 1
ATOM 685 C CA . VAL A 1 93 ? 5.374 15.288 4.298 1.00 10.70 93 VAL A CA 1
ATOM 686 C C . VAL A 1 93 ? 5.316 13.826 4.685 1.00 10.93 93 VAL A C 1
ATOM 687 O O . VAL A 1 93 ? 6.340 13.163 4.814 1.00 10.67 93 VAL A O 1
ATOM 691 N N . GLY A 1 94 ? 4.116 13.343 4.889 1.00 11.82 94 GLY A N 1
ATOM 692 C CA . GLY A 1 94 ? 3.916 11.943 5.233 1.00 12.71 94 GLY A CA 1
ATOM 693 C C . GLY A 1 94 ? 2.633 11.346 4.699 1.00 12.90 94 GLY A C 1
ATOM 694 O O . GLY A 1 94 ? 1.769 12.021 4.143 1.00 11.51 94 GLY A O 1
ATOM 695 N N . LYS A 1 95 ? 2.527 10.031 4.891 1.00 12.89 95 LYS A N 1
ATOM 696 C CA . LYS A 1 95 ? 1.365 9.262 4.439 1.00 13.32 95 LYS A CA 1
ATOM 697 C C . LYS A 1 95 ? 1.053 8.189 5.49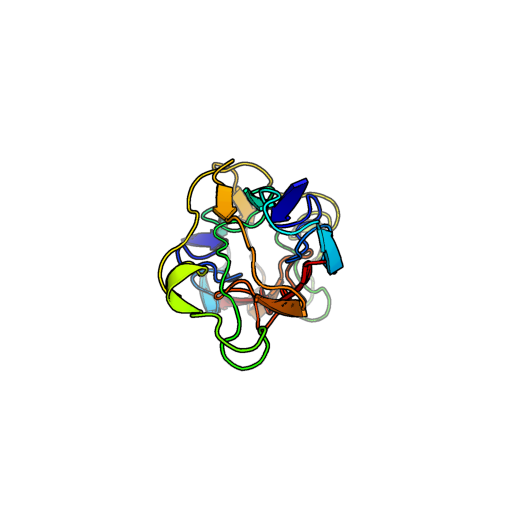3 1.00 13.13 95 LYS A C 1
ATOM 698 O O . LYS A 1 95 ? 1.936 7.477 5.949 1.00 12.34 95 LYS A O 1
ATOM 704 N N . VAL A 1 96 ? -0.193 8.079 5.891 1.00 12.94 96 VAL A N 1
ATOM 705 C CA . VAL A 1 96 ? -0.564 6.969 6.766 1.00 13.06 96 VAL A CA 1
ATOM 706 C C . VAL A 1 96 ? -1.694 6.201 6.085 1.00 13.39 96 VAL A C 1
ATOM 707 O O . VAL A 1 96 ? -2.597 6.789 5.513 1.00 12.84 96 VAL A O 1
ATOM 711 N N . THR A 1 97 ? -1.612 4.885 6.178 1.00 13.97 97 THR A N 1
ATOM 712 C CA . THR A 1 97 ? -2.682 3.992 5.711 1.00 14.23 97 THR A CA 1
ATOM 713 C C . THR A 1 97 ? -3.432 3.487 6.955 1.00 13.83 97 THR A C 1
ATOM 714 O O . THR A 1 97 ? -2.798 2.942 7.847 1.00 13.85 97 THR A O 1
ATOM 718 N N . VAL A 1 98 ? -4.742 3.711 7.006 1.00 12.57 98 VAL A N 1
ATOM 719 C CA . VAL A 1 98 ? -5.640 3.324 8.109 1.00 13.90 98 VAL A CA 1
ATOM 720 C C . VAL A 1 98 ? -6.403 2.112 7.591 1.00 14.84 98 VAL A C 1
ATOM 721 O O . VAL A 1 98 ? -7.130 2.219 6.593 1.00 13.00 98 VAL A O 1
ATOM 725 N N . ASN A 1 99 ? -6.199 0.986 8.262 1.00 16.27 99 ASN A N 1
ATOM 726 C CA . ASN A 1 99 ? -6.661 -0.307 7.780 1.00 17.00 99 ASN A CA 1
ATOM 727 C C . ASN A 1 99 ? -7.509 -1.036 8.797 1.00 18.43 99 ASN A C 1
ATOM 728 O O . ASN A 1 99 ? -7.918 -0.446 9.821 1.00 16.47 99 ASN A O 1
ATOM 734 N N . VAL B 1 1 ? 29.932 40.059 14.515 1.00 14.05 1 VAL B N 1
ATOM 735 C CA . VAL B 1 1 ? 28.506 40.189 14.085 1.00 15.25 1 VAL B CA 1
ATOM 736 C C . VAL B 1 1 ? 27.841 38.816 14.237 1.00 14.12 1 VAL B C 1
ATOM 737 O O . VAL B 1 1 ? 28.513 37.815 14.136 1.00 12.50 1 VAL B O 1
ATOM 741 N N . GLU B 1 2 ? 26.544 38.800 14.507 1.00 13.02 2 GLU B N 1
ATOM 742 C CA . GLU B 1 2 ? 25.824 37.578 14.718 1.00 13.39 2 GLU B CA 1
ATOM 743 C C . GLU B 1 2 ? 24.945 37.265 13.513 1.00 13.47 2 GLU B C 1
ATOM 744 O O . GLU B 1 2 ? 24.342 38.164 12.910 1.00 11.79 2 GLU B O 1
ATOM 750 N N . VAL B 1 3 ? 24.866 35.971 13.205 1.00 12.36 3 VAL B N 1
ATOM 751 C CA . VAL B 1 3 ? 23.962 35.438 12.207 1.00 12.02 3 VAL B CA 1
ATOM 752 C C . VAL B 1 3 ? 23.075 34.396 12.895 1.00 11.88 3 VAL B C 1
ATOM 753 O O . VAL B 1 3 ? 23.603 33.522 13.588 1.00 12.03 3 VAL B O 1
ATOM 757 N N . LEU B 1 4 ? 21.754 34.490 12.719 1.00 10.88 4 LEU B N 1
ATOM 758 C CA . LEU B 1 4 ? 20.818 33.522 13.321 1.00 12.05 4 LEU B CA 1
ATOM 759 C C . LEU B 1 4 ? 20.687 32.347 12.378 1.00 12.45 4 LEU B C 1
ATOM 760 O O . LEU B 1 4 ? 20.621 32.523 11.158 1.00 12.08 4 LEU B O 1
ATOM 765 N N . LEU B 1 5 ? 20.660 31.143 12.937 1.00 11.98 5 LEU B N 1
ATOM 766 C CA . LEU B 1 5 ? 20.450 29.947 12.138 1.00 12.35 5 LEU B CA 1
ATOM 767 C C . LEU B 1 5 ? 19.008 29.480 12.328 1.00 12.66 5 LEU B C 1
ATOM 768 O O . LEU B 1 5 ? 18.654 28.946 13.385 1.00 11.92 5 LEU B O 1
ATOM 773 N N . GLY B 1 6 ? 18.180 29.689 11.298 1.00 14.72 6 GLY B N 1
ATOM 774 C CA . GLY B 1 6 ? 16.764 29.348 11.329 1.00 15.89 6 GLY B CA 1
ATOM 775 C C . GLY B 1 6 ? 15.880 30.476 11.822 1.00 17.45 6 GLY B C 1
ATOM 776 O O . GLY B 1 6 ? 16.242 31.164 12.780 1.00 17.32 6 GLY B O 1
ATOM 777 N N . GLY B 1 7 ? 14.737 30.697 11.165 1.00 18.55 7 GLY B N 1
ATOM 778 C CA . GLY B 1 7 ? 13.769 31.718 11.612 1.00 19.43 7 GLY B CA 1
ATOM 779 C C . GLY B 1 7 ? 12.820 31.170 12.649 1.00 20.59 7 GLY B C 1
ATOM 780 O O . GLY B 1 7 ? 12.621 29.962 12.726 1.00 21.49 7 GLY B O 1
ATOM 781 N N . ASP B 1 8 ? 12.223 32.031 13.472 1.00 22.95 8 ASP B N 1
ATOM 782 C CA . ASP B 1 8 ? 11.192 31.600 14.445 1.00 25.15 8 ASP B CA 1
ATOM 783 C C . ASP B 1 8 ? 9.988 30.955 13.722 1.00 26.16 8 ASP B C 1
ATOM 784 O O . ASP B 1 8 ? 9.287 30.100 14.290 1.00 26.93 8 ASP B O 1
ATOM 789 N N . ASP B 1 9 ? 9.759 31.393 12.484 1.00 28.09 9 ASP B N 1
ATOM 790 C CA . ASP B 1 9 ? 8.706 30.845 11.603 1.00 29.03 9 ASP B CA 1
ATOM 791 C C . ASP B 1 9 ? 9.031 29.491 10.969 1.00 29.39 9 ASP B C 1
ATOM 792 O O . ASP B 1 9 ? 8.248 29.015 10.119 1.00 30.03 9 ASP B O 1
ATOM 797 N N . GLY B 1 10 ? 10.164 28.895 11.368 1.00 27.87 10 GLY B N 1
ATOM 798 C CA . GLY B 1 10 ? 10.625 27.614 10.857 1.00 26.88 10 GLY B CA 1
ATOM 799 C C . GLY B 1 10 ? 11.404 27.641 9.547 1.00 24.81 10 GLY B C 1
ATOM 800 O O . GLY B 1 10 ? 11.738 26.576 9.012 1.00 26.10 10 GLY B O 1
ATOM 801 N N . SER B 1 11 ? 11.679 28.830 9.013 1.00 22.77 11 SER B N 1
ATOM 802 C CA . SER B 1 11 ? 12.406 28.958 7.762 1.00 20.83 11 SER B CA 1
ATOM 803 C C . SER B 1 11 ? 13.834 28.432 7.971 1.00 19.24 11 SER B C 1
ATOM 804 O O . SER B 1 11 ? 14.423 28.602 9.052 1.00 18.65 11 SER B O 1
ATOM 807 N N . LEU B 1 12 ? 14.359 27.777 6.945 1.00 16.63 12 LEU B N 1
ATOM 808 C CA . LEU B 1 12 ? 15.683 27.183 6.979 1.00 16.26 12 LEU B CA 1
ATOM 809 C C . LEU B 1 12 ? 16.576 28.178 6.320 1.00 14.44 12 LEU B C 1
ATOM 810 O O . LEU B 1 12 ? 16.910 28.071 5.151 1.00 14.43 12 LEU B O 1
ATOM 815 N N . ALA B 1 13 ? 16.943 29.186 7.093 1.00 14.26 13 ALA B N 1
ATOM 816 C CA . ALA B 1 13 ? 17.627 30.333 6.540 1.00 13.53 13 ALA B CA 1
ATOM 817 C C . ALA B 1 13 ? 18.640 30.864 7.532 1.00 12.72 13 ALA B C 1
ATOM 818 O O . ALA B 1 13 ? 18.419 30.773 8.758 1.00 11.88 13 ALA B O 1
ATOM 820 N N . PHE B 1 14 ? 19.705 31.428 6.975 1.00 12.11 14 PHE B N 1
ATOM 821 C CA . PHE B 1 14 ? 20.636 32.287 7.707 1.00 12.98 14 PHE B CA 1
ATOM 822 C C . PHE B 1 14 ? 20.046 33.696 7.707 1.00 14.36 14 PHE B C 1
ATOM 823 O O . PHE B 1 14 ? 19.612 34.188 6.645 1.00 12.75 14 PHE B O 1
ATOM 831 N N . LEU B 1 15 ? 20.030 34.347 8.873 1.00 14.94 15 LEU B N 1
ATOM 832 C CA . LEU B 1 15 ? 19.462 35.694 9.010 1.00 15.85 15 LEU B CA 1
ATOM 833 C C . LEU B 1 15 ? 20.482 36.584 9.700 1.00 15.26 15 LEU B C 1
ATOM 834 O O . LEU B 1 15 ? 20.686 36.431 10.896 1.00 14.61 15 LEU B O 1
ATOM 839 N N . PRO B 1 16 ? 21.144 37.498 8.997 1.00 15.91 16 PRO B N 1
ATOM 840 C CA . PRO B 1 16 ? 20.976 37.728 7.558 1.00 16.69 16 PRO B CA 1
ATOM 841 C C . PRO B 1 16 ? 21.668 36.686 6.701 1.00 16.09 16 PRO B C 1
ATOM 842 O O . PRO B 1 16 ? 22.650 36.052 7.123 1.00 16.39 16 PRO B O 1
ATOM 846 N N . GLY B 1 17 ? 21.171 36.526 5.485 1.00 16.94 17 GLY B N 1
ATOM 847 C CA . GLY B 1 17 ? 21.740 35.553 4.551 1.00 16.74 17 GLY B CA 1
ATOM 848 C C . GLY B 1 17 ? 22.867 36.048 3.680 1.00 16.02 17 GLY B C 1
ATOM 849 O O . GLY B 1 17 ? 23.564 35.259 3.070 1.00 15.93 17 GLY B O 1
ATOM 850 N N . ASP B 1 18 ? 23.012 37.361 3.590 1.00 15.41 18 ASP B N 1
ATOM 851 C CA . ASP B 1 18 ? 24.027 37.992 2.767 1.00 15.18 18 ASP B CA 1
ATOM 852 C C . ASP B 1 18 ? 24.434 39.262 3.488 1.00 14.52 18 ASP B C 1
ATOM 853 O O . ASP B 1 18 ? 23.592 40.140 3.710 1.00 14.48 18 ASP B O 1
ATOM 858 N N . PHE B 1 19 ? 25.706 39.356 3.854 1.00 13.51 19 PHE B N 1
ATOM 859 C CA . PHE B 1 19 ? 26.184 40.485 4.687 1.00 13.17 19 PHE B CA 1
ATOM 860 C C . PHE B 1 19 ? 27.657 40.722 4.427 1.00 12.86 19 PHE B C 1
ATOM 861 O O . PHE B 1 19 ? 28.292 39.946 3.741 1.00 11.73 19 PHE B O 1
ATOM 869 N N . SER B 1 20 ? 28.185 41.824 4.964 1.00 13.60 20 SER B N 1
ATOM 870 C CA . SER B 1 20 ? 29.576 42.174 4.805 1.00 13.89 20 SER B CA 1
ATOM 871 C C . SER B 1 20 ? 30.174 42.418 6.192 1.00 13.98 20 SER B C 1
ATOM 872 O O . SER B 1 20 ? 29.495 42.948 7.085 1.00 13.21 20 SER B O 1
ATOM 875 N N . VAL B 1 21 ? 31.436 42.027 6.357 1.00 13.53 21 VAL B N 1
ATOM 876 C CA . VAL B 1 21 ? 32.177 42.246 7.599 1.00 15.01 21 VAL B CA 1
ATOM 877 C C . VAL B 1 21 ? 33.602 42.737 7.297 1.00 14.39 21 VA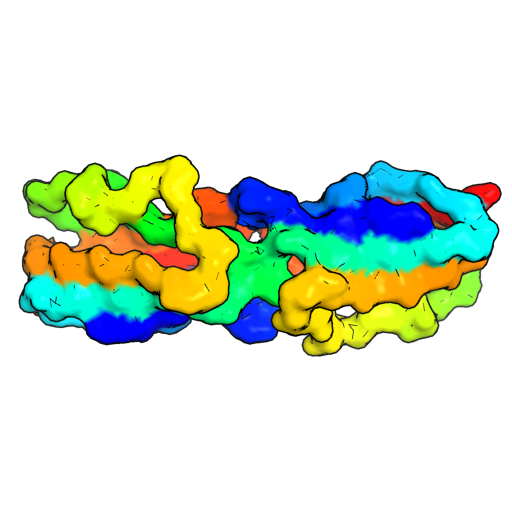L B C 1
ATOM 878 O O . VAL B 1 21 ? 34.105 42.581 6.192 1.00 16.79 21 VAL B O 1
ATOM 882 N N . ALA B 1 22 ? 34.257 43.342 8.276 1.00 14.61 22 ALA B N 1
ATOM 883 C CA . ALA B 1 22 ? 35.663 43.731 8.132 1.00 14.11 22 ALA B CA 1
ATOM 884 C C . ALA B 1 22 ? 36.540 42.545 8.367 1.00 14.06 22 ALA B C 1
ATOM 885 O O . ALA B 1 22 ? 36.241 41.705 9.219 1.00 13.91 22 ALA B O 1
ATOM 887 N N . SER B 1 23 ? 37.658 42.489 7.661 1.00 14.07 23 SER B N 1
ATOM 888 C CA . SER B 1 23 ? 38.683 41.510 7.955 1.00 14.28 23 SER B CA 1
ATOM 889 C C . SER B 1 23 ? 38.960 41.491 9.471 1.00 14.49 23 SER B C 1
ATOM 890 O O . SER B 1 23 ? 39.145 42.523 10.091 1.00 14.00 23 SER B O 1
ATOM 893 N N . GLY B 1 24 ? 38.990 40.311 10.077 1.00 13.94 24 GLY B N 1
ATOM 894 C CA . GLY B 1 24 ? 39.314 40.185 11.493 1.00 13.99 24 GLY B CA 1
ATOM 895 C C . GLY B 1 24 ? 38.124 40.295 12.432 1.00 14.70 24 GLY B C 1
ATOM 896 O O . GLY B 1 24 ? 38.294 40.101 13.637 1.00 14.28 24 GLY B O 1
ATOM 897 N N . GLU B 1 25 ? 36.934 40.597 11.907 1.00 14.51 25 GLU B N 1
ATOM 898 C CA . GLU B 1 25 ? 35.730 40.765 12.713 1.00 15.74 25 GLU B CA 1
ATOM 899 C C . GLU B 1 25 ? 35.104 39.355 12.956 1.00 14.86 25 GLU B C 1
ATOM 900 O O . GLU B 1 25 ? 34.932 38.577 12.019 1.00 13.70 25 GLU B O 1
ATOM 906 N N . GLU B 1 26 ? 34.753 39.040 14.199 1.00 14.45 26 GLU B N 1
ATOM 907 C CA . GLU B 1 26 ? 34.154 37.720 14.475 1.00 14.57 26 GLU B CA 1
ATOM 908 C C . GLU B 1 26 ? 32.811 37.588 13.781 1.00 13.46 26 GLU B C 1
ATOM 909 O O . GLU B 1 26 ? 32.062 38.575 13.636 1.00 14.54 26 GLU B O 1
ATOM 915 N N . ILE B 1 27 ? 32.500 36.370 13.342 1.00 12.61 27 ILE B N 1
ATOM 916 C CA . ILE B 1 27 ? 31.181 36.036 12.842 1.00 11.23 27 ILE B CA 1
ATOM 917 C C . ILE B 1 27 ? 30.661 34.888 13.699 1.00 11.24 27 ILE B C 1
ATOM 918 O O . ILE B 1 27 ? 31.276 33.828 13.728 1.00 11.01 27 ILE B O 1
ATOM 923 N N . VAL B 1 28 ? 29.544 35.113 14.369 1.00 11.23 28 VAL B N 1
ATOM 924 C CA . VAL B 1 28 ? 28.973 34.138 15.274 1.00 11.26 28 VAL B CA 1
ATOM 925 C C . VAL B 1 28 ? 27.608 33.708 14.732 1.00 9.99 28 VAL B C 1
ATOM 926 O O . VAL B 1 28 ? 26.654 34.506 14.674 1.00 10.28 28 VAL B O 1
ATOM 930 N N . PHE B 1 29 ? 27.548 32.425 14.354 1.00 10.38 29 PHE B N 1
ATOM 931 C CA . PHE B 1 29 ? 26.393 31.783 13.776 1.00 9.39 29 PHE B CA 1
ATOM 932 C C . PHE B 1 29 ? 25.694 30.996 14.873 1.00 10.65 29 PHE B C 1
ATOM 933 O O . PHE B 1 29 ? 26.223 29.991 15.339 1.00 8.86 29 PHE B O 1
ATOM 941 N N . CYS B 1 30 ? 24.522 31.457 15.305 1.00 10.11 30 CYS B N 1
ATOM 942 C CA . CYS B 1 30 ? 23.879 30.902 16.497 1.00 10.91 30 CYS B CA 1
ATOM 943 C C . CYS B 1 30 ? 22.576 30.257 16.149 1.00 11.38 30 CYS B C 1
ATOM 944 O O . CYS B 1 30 ? 21.742 30.861 15.488 1.00 12.16 30 CYS B O 1
ATOM 947 N N . ASN B 1 31 ? 22.409 29.031 16.621 1.00 11.72 31 ASN B N 1
ATOM 948 C CA . ASN B 1 31 ? 21.132 28.337 16.570 1.00 12.21 31 ASN B CA 1
ATOM 949 C C . ASN B 1 31 ? 20.024 29.235 17.072 1.00 13.50 31 ASN B C 1
ATOM 950 O O . ASN B 1 31 ? 20.113 29.824 18.163 1.00 13.14 31 ASN B O 1
ATOM 955 N N . ASN B 1 32 ? 18.970 29.339 16.271 1.00 14.04 32 ASN B N 1
ATOM 956 C CA . ASN B 1 32 ? 17.782 30.089 16.672 1.00 15.78 32 ASN B CA 1
ATOM 957 C C . ASN B 1 32 ? 16.529 29.189 16.676 1.00 16.50 32 ASN B C 1
ATOM 958 O O . ASN B 1 32 ? 15.844 29.041 17.684 1.00 19.03 32 ASN B O 1
ATOM 963 N N . ALA B 1 33 ? 16.250 28.580 15.535 1.00 16.17 33 ALA B N 1
ATOM 964 C CA . ALA B 1 33 ? 15.225 27.530 15.491 1.00 16.11 33 ALA B CA 1
ATOM 965 C C . ALA B 1 33 ? 15.583 26.553 14.387 1.00 14.37 33 ALA B C 1
ATOM 966 O O . ALA B 1 33 ? 16.472 26.813 13.587 1.00 13.59 33 ALA B O 1
ATOM 968 N N . GLY B 1 34 ? 14.886 25.428 14.345 1.00 14.14 34 GLY B N 1
ATOM 969 C CA . GLY B 1 34 ? 15.095 24.449 13.290 1.00 13.48 34 GLY B CA 1
ATOM 970 C C . GLY B 1 34 ? 16.403 23.657 13.404 1.00 12.91 34 GLY B C 1
ATOM 971 O O . GLY B 1 34 ? 16.818 22.989 12.453 1.00 12.74 34 GLY B O 1
ATOM 972 N N . PHE B 1 35 ? 17.051 23.719 14.547 1.00 13.28 35 PHE B N 1
ATOM 973 C CA . PHE B 1 35 ? 18.374 23.060 14.674 1.00 13.55 35 PHE B CA 1
ATOM 974 C C . PHE B 1 35 ? 18.149 21.553 14.821 1.00 13.21 35 PHE B C 1
ATOM 975 O O . PHE B 1 35 ? 17.042 21.151 15.168 1.00 11.84 35 PHE B O 1
ATOM 983 N N . PRO B 1 36 ? 19.147 20.719 14.538 1.00 11.95 36 PRO B N 1
ATOM 984 C CA . PRO B 1 36 ? 20.537 21.112 14.271 1.00 12.17 36 PRO B CA 1
ATOM 985 C C . PRO B 1 36 ? 20.849 21.807 12.927 1.00 11.08 36 PRO B C 1
ATOM 986 O O . PRO B 1 36 ? 20.137 21.590 11.951 1.00 10.53 36 PRO B O 1
ATOM 990 N N . HIS B 1 37 ? 21.894 22.636 12.941 1.00 9.66 37 HIS B N 1
ATOM 991 C CA . HIS B 1 37 ? 22.445 23.324 11.778 1.00 9.46 37 HIS B CA 1
ATOM 992 C C . HIS B 1 37 ? 23.962 23.184 11.854 1.00 9.77 37 HIS B C 1
ATOM 993 O O . HIS B 1 37 ? 24.494 22.855 12.922 1.00 11.13 37 HIS B O 1
ATOM 1000 N N . ASN B 1 38 ? 24.654 23.452 10.747 1.00 10.62 38 ASN B N 1
ATOM 1001 C CA . ASN B 1 38 ? 26.106 23.712 10.771 1.00 10.85 38 ASN B CA 1
ATOM 1002 C C . ASN B 1 38 ? 26.458 24.796 9.774 1.00 10.18 38 ASN B C 1
ATOM 1003 O O . ASN B 1 38 ? 25.587 25.345 9.137 1.00 9.54 38 ASN B O 1
ATOM 1008 N N . VAL B 1 39 ? 27.741 25.109 9.674 1.00 9.94 39 VAL B N 1
ATOM 1009 C CA . VAL B 1 39 ? 28.234 26.174 8.823 1.00 10.26 39 VAL B CA 1
ATOM 1010 C C . VAL B 1 39 ? 29.438 25.628 8.098 1.00 10.01 39 VAL B C 1
ATOM 1011 O O . VAL B 1 39 ? 30.461 25.316 8.719 1.00 9.43 39 VAL B O 1
ATOM 1015 N N . VAL B 1 40 ? 29.292 25.502 6.781 1.00 10.37 40 VAL B N 1
ATOM 1016 C CA . VAL B 1 40 ? 30.302 24.913 5.927 1.00 11.47 40 VAL B CA 1
ATOM 1017 C C . VAL B 1 40 ? 30.566 25.855 4.773 1.00 11.59 40 VAL B C 1
ATOM 1018 O O . VAL B 1 40 ? 29.626 26.271 4.123 1.00 11.23 40 VAL B O 1
ATOM 1022 N N . PHE B 1 41 ? 31.836 26.186 4.541 1.00 11.48 41 PHE B N 1
ATOM 1023 C CA . PHE B 1 41 ? 32.199 27.036 3.427 1.00 12.39 41 PHE B CA 1
ATOM 1024 C C . PHE B 1 41 ? 32.454 26.191 2.184 1.00 13.33 41 PHE B C 1
ATOM 1025 O O . PHE B 1 41 ? 33.049 25.131 2.248 1.00 12.84 41 PHE B O 1
ATOM 1033 N N . ASP B 1 42 ? 32.012 26.726 1.056 1.00 14.85 42 ASP B N 1
ATOM 1034 C CA . ASP B 1 42 ? 32.117 26.074 -0.236 1.00 16.68 42 ASP B CA 1
ATOM 1035 C C . ASP B 1 42 ? 33.492 26.321 -0.779 1.00 17.61 42 ASP B C 1
ATOM 1036 O O . ASP B 1 42 ? 33.805 27.447 -1.183 1.00 17.00 42 ASP B O 1
ATOM 1041 N N . GLU B 1 43 ? 34.309 25.263 -0.804 1.00 18.46 43 GLU B N 1
ATOM 1042 C CA . GLU B 1 43 ? 35.704 25.353 -1.203 1.00 19.92 43 GLU B CA 1
ATOM 1043 C C . GLU B 1 43 ? 35.939 25.948 -2.585 1.00 20.57 43 GLU B C 1
ATOM 1044 O O . GLU B 1 43 ? 37.017 26.454 -2.868 1.00 21.00 43 GLU B O 1
ATOM 1050 N N . ASP B 1 44 ? 34.921 25.905 -3.431 1.00 21.40 44 ASP B N 1
ATOM 1051 C CA . ASP B 1 44 ? 35.020 26.465 -4.771 1.00 22.37 44 ASP B CA 1
ATOM 1052 C C . ASP B 1 44 ? 34.559 27.908 -4.873 1.00 21.72 44 ASP B C 1
ATOM 1053 O O . ASP B 1 44 ? 34.679 28.496 -5.947 1.00 22.26 44 ASP B O 1
ATOM 1058 N N . GLU B 1 45 ? 34.033 28.471 -3.784 1.00 19.86 45 GLU B N 1
ATOM 1059 C CA . GLU B 1 45 ? 33.511 29.830 -3.795 1.00 18.85 45 GLU B CA 1
ATOM 1060 C C . GLU B 1 45 ? 33.962 30.607 -2.558 1.00 16.44 45 GLU B C 1
ATOM 1061 O O . GLU B 1 45 ? 33.152 31.198 -1.866 1.00 14.42 45 GLU B O 1
ATOM 1067 N N . ILE B 1 46 ? 35.258 30.567 -2.298 1.00 15.07 46 ILE B N 1
ATOM 1068 C CA . ILE B 1 46 ? 35.908 31.411 -1.279 1.00 15.45 46 ILE B CA 1
ATOM 1069 C C . ILE B 1 46 ? 37.161 32.049 -1.872 1.00 15.17 46 ILE B C 1
ATOM 1070 O O . ILE B 1 46 ? 37.660 31.581 -2.912 1.00 14.25 46 ILE B O 1
ATOM 1075 N N . PRO B 1 47 ? 37.691 33.095 -1.218 1.00 14.99 47 PRO B N 1
ATOM 1076 C CA . PRO B 1 47 ? 38.856 33.818 -1.757 1.00 15.12 47 PRO B CA 1
ATOM 1077 C C . PRO B 1 47 ? 40.118 32.987 -1.937 1.00 15.39 47 PRO B C 1
ATOM 1078 O O . PRO B 1 47 ? 40.392 31.940 -1.318 1.00 13.17 47 PRO B O 1
ATOM 1082 N N . SER B 1 48 ? 40.926 33.484 -2.857 1.00 17.85 48 SER B N 1
ATOM 1083 C CA . SER B 1 48 ? 42.213 32.885 -3.141 1.00 19.64 48 SER B CA 1
ATOM 1084 C C . SER B 1 48 ? 43.012 32.684 -1.868 1.00 19.91 48 SER B C 1
ATOM 1085 O O . SER B 1 48 ? 43.060 33.546 -1.006 1.00 20.83 48 SER B O 1
ATOM 1088 N N . GLY B 1 49 ? 43.630 31.506 -1.759 1.00 20.76 49 GLY B N 1
ATOM 1089 C CA . GLY B 1 49 ? 44.516 31.170 -0.658 1.00 20.97 49 GLY B CA 1
ATOM 1090 C C . GLY B 1 49 ? 43.822 30.639 0.604 1.00 20.62 49 GLY B C 1
ATOM 1091 O O . GLY B 1 49 ? 44.501 30.138 1.502 1.00 22.09 49 GLY B O 1
ATOM 1092 N N . VAL B 1 50 ? 42.495 30.758 0.692 1.00 19.26 50 VAL B N 1
ATOM 1093 C CA . VAL B 1 50 ? 41.790 30.341 1.909 1.00 18.45 50 VAL B CA 1
ATOM 1094 C C . VAL B 1 50 ? 41.617 28.814 1.896 1.00 18.45 50 VAL B C 1
ATOM 1095 O O . VAL B 1 50 ? 41.288 28.239 0.867 1.00 17.60 50 VAL B O 1
ATOM 1099 N N . ASP B 1 51 ? 41.837 28.220 3.065 1.00 18.15 51 ASP B N 1
ATOM 1100 C CA . ASP B 1 51 ? 41.657 26.799 3.301 1.00 18.60 51 ASP B CA 1
ATOM 1101 C C . ASP B 1 51 ? 40.278 26.551 3.929 1.00 15.71 51 ASP B C 1
ATOM 1102 O O . ASP B 1 51 ? 40.059 26.850 5.084 1.00 14.98 51 ASP B O 1
ATOM 1107 N N . ALA B 1 52 ? 39.363 25.999 3.147 1.00 15.09 52 ALA B N 1
ATOM 1108 C CA . ALA B 1 52 ? 38.008 25.751 3.619 1.00 14.43 52 ALA B CA 1
ATOM 1109 C C . ALA B 1 52 ? 37.927 24.908 4.916 1.00 13.91 52 ALA B C 1
ATOM 1110 O O . ALA B 1 52 ? 37.028 25.114 5.722 1.00 12.46 52 ALA B O 1
ATOM 1112 N N . ALA B 1 53 ? 38.845 23.967 5.101 1.00 13.94 53 ALA B N 1
ATOM 1113 C CA . ALA B 1 53 ? 38.837 23.100 6.279 1.00 14.70 53 ALA B CA 1
ATOM 1114 C C . ALA B 1 53 ? 39.140 23.904 7.549 1.00 15.19 53 ALA B C 1
ATOM 1115 O O . ALA B 1 53 ? 38.666 23.575 8.637 1.00 15.66 53 ALA B O 1
ATOM 1117 N N . LYS B 1 54 ? 39.931 24.963 7.415 1.00 14.76 54 LYS B N 1
ATOM 1118 C CA . LYS B 1 54 ? 40.289 25.756 8.574 1.00 16.04 54 LYS B CA 1
ATOM 1119 C C . LYS B 1 54 ? 39.144 26.628 9.034 1.00 14.93 54 LYS B C 1
ATOM 1120 O O . LYS B 1 54 ? 39.061 26.944 10.203 1.00 16.77 54 LYS B O 1
ATOM 1126 N N . ILE B 1 55 ? 38.251 27.021 8.133 1.00 13.95 55 ILE B N 1
ATOM 1127 C CA . ILE B 1 55 ? 37.158 27.935 8.494 1.00 12.45 55 ILE B CA 1
ATOM 1128 C C . ILE B 1 55 ? 35.762 27.281 8.617 1.00 12.49 55 ILE B C 1
ATOM 1129 O O . ILE B 1 55 ? 34.821 27.900 9.134 1.00 13.48 55 ILE B O 1
ATOM 1134 N N . SER B 1 56 ? 35.631 26.038 8.182 1.00 12.23 56 SER B N 1
ATOM 1135 C CA . SER B 1 56 ? 34.341 25.326 8.148 1.00 12.82 56 SER B CA 1
ATOM 1136 C C . SER B 1 56 ? 34.191 24.327 9.289 1.00 13.06 56 SER B C 1
ATOM 1137 O O . SER B 1 56 ? 35.179 23.784 9.791 1.00 13.13 56 SER B O 1
ATOM 1140 N N . MET B 1 57 ? 32.943 24.096 9.684 1.00 12.75 57 MET B N 1
ATOM 1141 C CA . MET B 1 57 ? 32.616 22.900 10.449 1.00 13.07 57 MET B CA 1
ATOM 1142 C C . MET B 1 57 ? 32.748 21.725 9.481 1.00 13.74 57 MET B C 1
ATOM 1143 O O . MET B 1 57 ? 32.553 21.838 8.256 1.00 12.84 57 MET B O 1
ATOM 1148 N N . SER B 1 58 ? 33.102 20.575 10.014 1.00 15.38 58 SER B N 1
ATOM 1149 C CA . SER B 1 58 ? 33.038 19.351 9.235 1.00 15.72 58 SER B CA 1
ATOM 1150 C C . SER B 1 58 ? 31.574 19.082 8.811 1.00 16.92 58 SER B C 1
ATOM 1151 O O . SER B 1 58 ? 30.641 19.435 9.563 1.00 15.72 58 SER B O 1
ATOM 1154 N N . GLU B 1 59 ? 31.369 18.477 7.638 1.00 16.78 59 GLU B N 1
ATOM 1155 C CA . GLU B 1 59 ? 30.027 18.240 7.090 1.00 20.10 59 GLU B CA 1
ATOM 1156 C C . GLU B 1 59 ? 29.146 17.448 8.045 1.00 20.67 59 GLU B C 1
ATOM 1157 O O . GLU B 1 59 ? 27.943 17.655 8.131 1.00 20.94 59 GLU B O 1
ATOM 1163 N N . GLU B 1 60 ? 29.747 16.522 8.764 1.00 21.40 60 GLU B N 1
ATOM 1164 C CA . GLU B 1 60 ? 28.973 15.657 9.647 1.00 23.17 60 GLU B CA 1
ATOM 1165 C C . GLU B 1 60 ? 28.738 16.313 11.005 1.00 21.30 60 GLU B C 1
ATOM 1166 O O . GLU B 1 60 ? 27.855 15.876 11.724 1.00 21.59 60 GLU B O 1
ATOM 1172 N N . ASP B 1 61 ? 29.523 17.335 11.361 1.00 18.94 61 ASP B N 1
ATOM 1173 C CA . ASP B 1 61 ? 29.416 17.955 12.673 1.00 17.35 61 ASP B CA 1
ATOM 1174 C C . ASP B 1 61 ? 28.261 18.943 12.659 1.00 15.25 61 ASP B C 1
ATOM 1175 O O . ASP B 1 61 ? 28.095 19.722 11.701 1.00 13.79 61 ASP B O 1
ATOM 1180 N N . LEU B 1 62 ? 27.482 18.914 13.729 1.00 13.98 62 LEU B N 1
ATOM 1181 C CA . LEU B 1 62 ? 26.283 19.768 1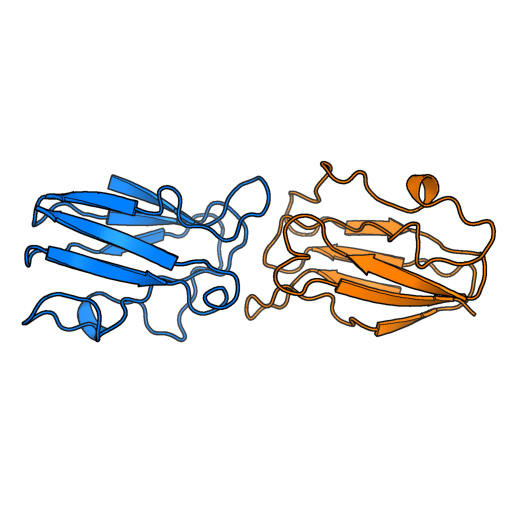3.865 1.00 12.77 62 LEU B CA 1
ATOM 1182 C C . LEU B 1 62 ? 26.264 20.530 15.168 1.00 11.60 62 LEU B C 1
ATOM 1183 O O . LEU B 1 62 ? 26.883 20.120 16.142 1.00 12.22 62 LEU B O 1
ATOM 1188 N N . LEU B 1 63 ? 25.568 21.651 15.192 1.00 10.75 63 LEU B N 1
ATOM 1189 C CA . LEU B 1 63 ? 25.266 22.364 16.421 1.00 10.25 63 LEU B CA 1
ATOM 1190 C C . LEU B 1 63 ? 23.949 21.770 16.888 1.00 11.63 63 LEU B C 1
ATOM 1191 O O . LEU B 1 63 ? 22.870 22.066 16.324 1.00 10.24 63 LEU B O 1
ATOM 1196 N N . ASN B 1 64 ? 24.039 20.911 17.897 1.00 12.25 64 ASN B N 1
ATOM 1197 C CA . ASN B 1 64 ? 22.905 20.052 18.280 1.00 14.72 64 ASN B CA 1
ATOM 1198 C C . ASN B 1 64 ? 22.064 20.600 19.399 1.00 15.20 64 ASN B C 1
ATOM 1199 O O . ASN B 1 64 ? 20.985 20.094 19.637 1.00 16.27 64 ASN B O 1
ATOM 1204 N N . ALA B 1 65 ? 22.549 21.619 20.093 1.00 15.46 65 ALA B N 1
ATOM 1205 C CA . ALA B 1 65 ? 21.890 22.097 21.312 1.00 14.89 65 ALA B CA 1
ATOM 1206 C C . ALA B 1 65 ? 21.246 23.462 21.088 1.00 14.59 65 ALA B C 1
ATOM 1207 O 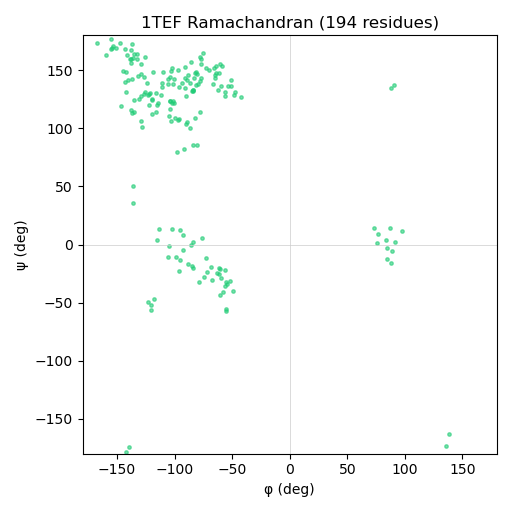O . ALA B 1 65 ? 21.753 24.259 20.301 1.00 13.97 65 ALA B O 1
ATOM 1209 N N . PRO B 1 66 ? 20.144 23.738 21.786 1.00 15.19 66 PRO B N 1
ATOM 1210 C CA . PRO B 1 66 ? 19.554 25.078 21.774 1.00 14.64 66 PRO B CA 1
ATOM 1211 C C . PRO B 1 66 ? 20.595 26.113 22.140 1.00 14.21 66 PRO B C 1
ATOM 1212 O O . PRO B 1 66 ? 21.384 25.903 23.066 1.00 12.61 66 PRO B O 1
ATOM 1216 N N . GLY B 1 67 ? 20.604 27.214 21.403 1.00 13.22 67 GLY B N 1
ATOM 1217 C CA . GLY B 1 67 ? 21.523 28.293 21.679 1.00 12.98 67 GLY B CA 1
ATOM 1218 C C . GLY B 1 67 ? 22.965 28.066 21.260 1.00 11.70 67 GLY B C 1
ATOM 1219 O O . GLY B 1 67 ? 23.786 28.935 21.479 1.00 10.87 67 GLY B O 1
ATOM 1220 N N . GLU B 1 68 ? 23.300 26.930 20.658 1.00 9.97 68 GLU B N 1
ATOM 1221 C CA . GLU B 1 68 ? 24.703 26.666 20.341 1.00 10.66 68 GLU B CA 1
ATOM 1222 C C . GLU B 1 68 ? 25.093 27.454 19.115 1.00 10.05 68 GLU B C 1
ATOM 1223 O O . GLU B 1 68 ? 24.289 27.560 18.207 1.00 10.86 68 GLU B O 1
ATOM 1229 N N . CYS B 1 69 ? 26.305 28.009 19.114 1.00 9.68 69 CYS B N 1
ATOM 1230 C CA . CYS B 1 69 ? 26.843 28.789 17.993 1.00 9.43 69 CYS B CA 1
ATOM 1231 C C . CYS B 1 69 ? 28.178 28.256 17.525 1.00 9.62 69 CYS B C 1
ATOM 1232 O O . CYS B 1 69 ? 28.904 27.550 18.250 1.00 9.18 69 CYS B O 1
ATOM 1235 N N . TYR B 1 70 ? 28.523 28.642 16.303 1.00 10.27 70 TYR B N 1
ATOM 1236 C CA . TYR B 1 70 ? 29.834 28.439 15.744 1.00 10.97 70 TYR B CA 1
ATOM 1237 C C . TYR B 1 70 ? 30.411 29.805 15.402 1.00 11.48 70 TYR B C 1
ATOM 1238 O O . TYR B 1 70 ? 29.786 30.574 14.673 1.00 10.64 70 TYR B O 1
ATOM 1247 N N . LYS B 1 71 ? 31.587 30.086 15.932 1.00 9.82 71 LYS B N 1
ATOM 1248 C CA . LYS B 1 71 ? 32.258 31.352 15.745 1.00 10.68 71 LYS B CA 1
ATOM 1249 C C . LYS B 1 71 ? 33.494 31.169 14.900 1.00 9.75 71 LYS B C 1
ATOM 1250 O O . LYS B 1 71 ? 34.324 30.291 15.154 1.00 7.94 71 LYS B O 1
ATOM 1256 N N . VAL B 1 72 ? 33.587 31.994 13.865 1.00 9.31 72 VAL B N 1
ATOM 1257 C CA . VAL B 1 72 ? 34.734 31.992 12.971 1.00 11.05 72 VAL B CA 1
ATOM 1258 C C . VAL B 1 72 ? 35.178 33.432 12.643 1.00 11.19 72 VAL B C 1
ATOM 1259 O O . VAL B 1 72 ? 34.347 34.341 12.503 1.00 11.60 72 VAL B O 1
ATOM 1263 N N . THR B 1 73 ? 36.485 33.640 12.540 1.00 12.39 73 THR B N 1
ATOM 1264 C CA . THR B 1 73 ? 37.014 34.941 12.134 1.00 13.90 73 THR B CA 1
ATOM 1265 C C . THR B 1 73 ? 37.719 34.802 10.799 1.00 13.65 73 THR B C 1
ATOM 1266 O O . THR B 1 73 ? 38.628 34.026 10.697 1.00 13.41 73 THR B O 1
ATOM 1270 N N . LEU B 1 74 ? 37.257 35.531 9.785 1.00 12.53 74 LEU B N 1
ATOM 1271 C CA . LEU B 1 74 ? 37.819 35.464 8.452 1.00 13.25 74 LEU B CA 1
ATOM 1272 C C . LEU B 1 74 ? 38.741 36.683 8.289 1.00 14.40 74 LEU B C 1
ATOM 1273 O O . LEU B 1 74 ? 38.438 37.778 8.779 1.00 13.14 74 LEU B O 1
ATOM 1278 N N . THR B 1 75 ? 39.849 36.471 7.606 1.00 16.59 75 THR B N 1
ATOM 1279 C CA . THR B 1 75 ? 40.794 37.533 7.372 1.00 18.14 75 THR B CA 1
ATOM 1280 C C . THR B 1 75 ? 40.986 37.864 5.885 1.00 17.67 75 THR B C 1
ATOM 1281 O O . THR B 1 75 ? 40.974 39.036 5.520 1.00 18.03 75 THR B O 1
ATOM 1285 N N . GLU B 1 76 ? 41.176 36.861 5.037 1.00 17.38 76 GLU B N 1
ATOM 1286 C CA . GLU B 1 76 ? 41.370 37.110 3.599 1.00 17.20 76 GLU B CA 1
ATOM 1287 C C . GLU B 1 76 ? 40.137 37.776 2.987 1.00 15.59 76 GLU B C 1
ATOM 1288 O O . GLU B 1 76 ? 39.012 37.351 3.231 1.00 12.77 76 GLU B O 1
ATOM 1294 N N . LYS B 1 77 ? 40.354 38.831 2.197 1.00 14.10 77 LYS B N 1
ATOM 1295 C CA . LYS B 1 77 ? 39.254 39.607 1.664 1.00 14.33 77 LYS B CA 1
ATOM 1296 C C . LYS B 1 77 ? 38.651 38.972 0.411 1.00 12.79 77 LYS B C 1
ATOM 1297 O O . LYS B 1 77 ? 39.320 38.330 -0.361 1.00 14.16 77 LYS B O 1
ATOM 1303 N N . GLY B 1 78 ? 37.352 39.158 0.249 1.00 13.29 78 GLY B N 1
ATOM 1304 C CA . GLY B 1 78 ? 36.586 38.620 -0.861 1.00 12.88 78 GLY B CA 1
ATOM 1305 C C . GLY B 1 78 ? 35.278 38.020 -0.401 1.00 13.39 78 GLY B C 1
ATOM 1306 O O . GLY B 1 78 ? 34.902 38.095 0.775 1.00 12.20 78 GLY B O 1
ATOM 1307 N N . THR B 1 79 ? 34.579 37.387 -1.329 1.00 13.07 79 THR B N 1
ATOM 1308 C CA . THR B 1 79 ? 33.282 36.803 -1.024 1.00 14.66 79 THR B CA 1
ATOM 1309 C C . THR B 1 79 ? 33.402 35.306 -0.698 1.00 14.53 79 THR B C 1
ATOM 1310 O O . THR B 1 79 ? 34.118 34.568 -1.377 1.00 14.79 79 THR B O 1
ATOM 1314 N N . TYR B 1 80 ? 32.694 34.885 0.363 1.00 14.55 80 TYR B N 1
ATOM 1315 C CA . TYR B 1 80 ? 32.670 33.485 0.808 1.00 13.96 80 TYR B CA 1
ATOM 1316 C C . TYR B 1 80 ? 31.251 32.988 0.754 1.00 14.40 80 TYR B C 1
ATOM 1317 O O . TYR B 1 80 ? 30.351 33.587 1.364 1.00 13.76 80 TYR B O 1
ATOM 1326 N N . LYS B 1 81 ? 31.026 31.896 0.025 1.00 14.19 81 LYS B N 1
ATOM 1327 C CA . LYS B 1 81 ? 29.726 31.214 0.040 1.00 15.08 81 LYS B CA 1
ATOM 1328 C C . LYS B 1 81 ? 29.775 30.093 1.097 1.00 13.72 81 LYS B C 1
ATOM 1329 O O . LYS B 1 81 ? 30.766 29.390 1.237 1.00 11.37 81 LYS B O 1
ATOM 1335 N N . PHE B 1 82 ? 28.687 29.963 1.843 1.00 13.75 82 PHE B N 1
ATOM 1336 C CA . PHE B 1 82 ? 28.585 28.946 2.874 1.00 13.45 82 PHE B CA 1
ATOM 1337 C C . PHE B 1 82 ? 27.197 28.350 2.799 1.00 12.42 82 PHE B C 1
ATOM 1338 O O . PHE B 1 82 ? 26.297 28.866 2.118 1.00 12.09 82 PHE B O 1
ATOM 1346 N N . TYR B 1 83 ? 27.024 27.235 3.482 1.00 11.84 83 TYR B N 1
ATOM 1347 C CA . TYR B 1 83 ? 25.728 26.593 3.567 1.00 10.97 83 TYR B CA 1
ATOM 1348 C C . TYR B 1 83 ? 25.683 25.758 4.855 1.00 10.89 83 TYR B C 1
ATOM 1349 O O . TYR B 1 83 ? 26.705 25.529 5.510 1.00 10.07 83 TYR B O 1
ATOM 1358 N N . CYS B 1 84 ? 24.477 25.318 5.189 1.00 10.58 84 CYS B N 1
ATOM 1359 C CA . CYS B 1 84 ? 24.217 24.383 6.267 1.00 10.59 84 CYS B CA 1
ATOM 1360 C C . CYS B 1 84 ? 24.032 23.005 5.605 1.00 11.32 84 CYS B C 1
ATOM 1361 O O . CYS B 1 84 ? 23.129 22.862 4.753 1.00 11.67 84 CYS B O 1
ATOM 1364 N N . SER B 1 85 ? 24.840 22.006 5.980 1.00 11.11 85 SER B N 1
ATOM 1365 C CA . SER B 1 85 ? 24.836 20.710 5.259 1.00 13.03 85 SER B CA 1
ATOM 1366 C C . SER B 1 85 ? 23.480 20.053 5.175 1.00 11.99 85 SER B C 1
ATOM 1367 O O . SER B 1 85 ? 23.041 19.731 4.059 1.00 12.05 85 SER B O 1
ATOM 1370 N N . PRO B 1 86 ? 22.796 19.808 6.300 1.00 10.95 86 PRO B N 1
ATOM 1371 C CA . PRO B 1 86 ? 21.493 19.125 6.198 1.00 11.57 86 PRO B CA 1
ATOM 1372 C C . PRO B 1 86 ? 20.417 19.912 5.420 1.00 11.61 86 PRO B C 1
ATOM 1373 O O . PRO B 1 86 ? 19.498 19.302 4.906 1.00 11.78 86 PRO B O 1
ATOM 1377 N N . HIS B 1 87 ? 20.528 21.232 5.341 1.00 10.68 87 HIS B N 1
ATOM 1378 C CA . HIS B 1 87 ? 19.440 22.062 4.823 1.00 11.31 87 HIS B CA 1
ATOM 1379 C C . HIS B 1 87 ? 19.735 22.806 3.530 1.00 12.12 87 HIS B C 1
ATOM 1380 O O . HIS B 1 87 ? 18.915 23.595 3.064 1.00 11.62 87 HIS B O 1
ATOM 1387 N N . GLN B 1 88 ? 20.914 22.550 2.976 1.00 12.34 88 GLN B N 1
ATOM 1388 C CA . GLN B 1 88 ? 21.385 23.209 1.774 1.00 13.59 88 GLN B CA 1
ATOM 1389 C C . GLN B 1 88 ? 20.398 22.975 0.622 1.00 13.27 88 GLN B C 1
ATOM 1390 O O . GLN B 1 88 ? 20.085 23.891 -0.148 1.00 12.78 88 GLN B O 1
ATOM 1396 N N . GLY B 1 89 ? 19.878 21.754 0.528 1.00 13.70 89 GLY B N 1
ATOM 1397 C CA . GLY B 1 89 ? 18.967 21.417 -0.554 1.00 13.93 89 GLY B CA 1
ATOM 1398 C C . GLY B 1 89 ? 17.627 22.134 -0.433 1.00 13.18 89 GLY B C 1
ATOM 1399 O O . GLY B 1 89 ? 16.880 22.262 -1.400 1.00 13.17 89 GLY B O 1
ATOM 1400 N N . ALA B 1 90 ? 17.310 22.613 0.758 1.00 12.93 90 ALA B N 1
ATOM 1401 C CA . ALA B 1 90 ? 16.073 23.347 1.000 1.00 12.58 90 ALA B CA 1
ATOM 1402 C C . ALA B 1 90 ? 16.362 24.852 1.060 1.00 12.58 90 ALA B C 1
ATOM 1403 O O . ALA B 1 90 ? 15.532 25.645 1.496 1.00 13.18 90 ALA B O 1
ATOM 1405 N N . GLY B 1 91 ? 17.546 25.234 0.620 1.00 12.73 91 GLY B N 1
ATOM 1406 C CA . GLY B 1 91 ? 17.891 26.642 0.386 1.00 13.78 91 GLY B CA 1
ATOM 1407 C C . GLY B 1 91 ? 18.654 27.351 1.511 1.00 13.44 91 GLY B C 1
ATOM 1408 O O . GLY B 1 91 ? 18.786 28.586 1.482 1.00 12.68 91 GLY B O 1
ATOM 1409 N N . MET B 1 92 ? 19.150 26.590 2.490 1.00 11.86 92 MET B N 1
ATOM 1410 C CA . MET B 1 92 ? 19.836 27.209 3.645 1.00 11.16 92 MET B CA 1
ATOM 1411 C C . MET B 1 92 ? 21.295 27.453 3.249 1.00 11.09 92 MET B C 1
ATOM 1412 O O . MET B 1 92 ? 22.222 26.641 3.466 1.00 10.42 92 MET B O 1
ATOM 1417 N N . VAL B 1 93 ? 21.471 28.605 2.614 1.00 11.06 93 VAL B N 1
ATOM 1418 C CA . VAL B 1 93 ? 22.753 29.008 2.023 1.00 11.71 93 VAL B CA 1
ATOM 1419 C C . VAL B 1 93 ? 22.926 30.495 2.265 1.00 10.53 93 VAL B C 1
ATOM 1420 O O . VAL B 1 93 ? 21.962 31.213 2.573 1.00 11.62 93 VAL B O 1
ATOM 1424 N N . GLY B 1 94 ? 24.154 30.955 2.119 1.00 11.48 94 GLY B N 1
ATOM 1425 C CA . GLY B 1 94 ? 24.466 32.359 2.375 1.00 12.22 94 GLY B CA 1
ATOM 1426 C C . GLY B 1 94 ? 25.830 32.790 1.869 1.00 11.96 94 GLY B C 1
ATOM 1427 O O . GLY B 1 94 ? 26.634 31.985 1.388 1.00 11.09 94 GLY B O 1
ATOM 1428 N N . LYS B 1 95 ? 26.083 34.101 1.971 1.00 13.18 95 LYS B N 1
ATOM 1429 C CA . LYS B 1 95 ? 27.344 34.660 1.533 1.00 14.41 95 LYS B CA 1
ATOM 1430 C C . LYS B 1 95 ? 27.809 35.733 2.494 1.00 13.60 95 LYS B C 1
ATOM 1431 O O . LYS B 1 95 ? 27.003 36.510 2.992 1.00 15.77 95 LYS B O 1
ATOM 1437 N N . VAL B 1 96 ? 29.098 35.786 2.740 1.00 14.18 96 VAL B N 1
ATOM 1438 C CA . VAL B 1 96 ? 29.691 36.872 3.539 1.00 13.74 96 VAL B CA 1
ATOM 1439 C C . VAL B 1 96 ? 30.805 37.492 2.710 1.00 13.44 96 VAL B C 1
ATOM 1440 O O . VAL B 1 96 ? 31.653 36.793 2.174 1.00 13.84 96 VAL B O 1
ATOM 1444 N N . THR B 1 97 ? 30.805 38.809 2.608 1.00 13.72 97 THR B N 1
ATOM 1445 C CA . THR B 1 97 ? 31.915 39.492 1.943 1.00 13.75 97 THR B CA 1
ATOM 1446 C C . THR B 1 97 ? 32.823 40.129 2.976 1.00 14.22 97 THR B C 1
ATOM 1447 O O . THR B 1 97 ? 32.373 40.907 3.789 1.00 14.76 97 THR B O 1
ATOM 1451 N N . VAL B 1 98 ? 34.101 39.774 2.939 1.00 12.91 98 VAL B N 1
ATOM 1452 C CA . VAL B 1 98 ? 35.051 40.257 3.904 1.00 14.24 98 VAL B CA 1
ATOM 1453 C C . VAL B 1 98 ? 35.830 41.378 3.227 1.00 15.10 98 VAL B C 1
ATOM 1454 O O . VAL B 1 98 ? 36.463 41.161 2.167 1.00 14.23 98 VAL B O 1
ATOM 1458 N N . ASN B 1 99 ? 35.813 42.557 3.840 1.00 16.97 99 ASN B N 1
ATOM 1459 C CA . ASN B 1 99 ? 36.523 43.680 3.233 1.00 19.24 99 ASN B CA 1
ATOM 1460 C C . ASN B 1 99 ? 37.413 44.486 4.180 1.00 20.47 99 ASN B C 1
ATOM 1461 O O . ASN B 1 99 ? 38.013 45.503 3.825 1.00 22.72 99 ASN B O 1
#

Sequence (198 aa):
VEVLLGGDDGSLAFLPGDFSVASGEEIVFCNNAGFPHNVVFDEDEIPSGVDAAKISMSEEDLLNAPGECYKVTLTEKGTYKFYCSPHQGAGMVGKVTVNVEVLLGGDDGSLAFLPGDFSVASGEEIVFCNNAGFPHNVVFDEDEIPSGVDAAKISMSEEDLLNAPGECYKVTLTEKGTYKFYCSPHQGAGMVGKVTVN

Organism: Spinacia oleracea (NCBI:txid3562)

Radius of gyration: 19.76 Å; Cα contacts (8 Å, |Δi|>4): 523; chains: 2; bounding box: 61×44×30 Å

Solvent-accessible surface area: 9211 Å² total; per-residue (Å²): 70,97,0,69,0,0,5,105,99,3,41,16,27,5,77,59,27,100,23,66,4,48,47,46,75,72,0,31,0,17,13,52,7,4,25,8,0,0,0,11,5,45,130,120,64,25,25,110,73,26,70,17,87,172,18,19,21,59,85,145,82,61,15,99,34,98,72,63,53,41,125,10,59,2,75,72,143,29,57,1,95,3,30,0,25,38,1,81,86,37,48,0,81,7,75,0,44,3,106,73,94,0,64,0,0,4,114,98,0,42,18,28,5,76,61,28,89,24,76,5,50,46,46,70,81,0,27,0,16,11,55,11,1,26,5,0,0,0,8,5,35,134,118,99,28,20,112,84,31,61,18,86,168,19,21,24,55,86,140,79,35,8,95,44,106,56,69,50,42,132,13,66,3,80,95,133,28,60,1,73,0,25,0,29,44,2,73,87,46,46,0,58,5,82,0,37,1,94

InterPro domains:
  IPR000923 Blue (type 1) copper domain [PF00127] (71-168)
  IPR001235 Blue (type 1) copper protein, plastocyanin-type [PR00156] (89-102)
  IPR001235 Blue (type 1) copper protein, plastocyanin-type [PR00156] (104-119)
  IPR001235 Blue (type 1) copper protein, plastocyanin-type [PR00156] (145-159)
  IPR002387 Plastocyanin [PR00157] (75-94)
  IPR002387 Plastocyanin [PR00157] (98-116)
  IPR002387 Plastocyanin [PR00157] (147-166)
  IPR002387 Plastocyanin [TIGR02656] (70-168)
  IPR002387 Plastocyanin [cd04219] (70-168)
  IPR008972 Cupredoxin [G3DSA:2.60.40.420] (70-168)
  IPR008972 Cupredoxin [SSF49503] (67-168)
  IPR028871 Blue (type 1) copper protein, binding site [PS00196] (147-161)